Protein AF-A0ABD1GQY6-F1 (afdb_monomer_lite)

Organism: Salvia divinorum (NCBI:txid28513)

Structure (mmCIF, N/CA/C/O backbone):
data_AF-A0ABD1GQY6-F1
#
_entry.id   AF-A0ABD1GQY6-F1
#
loop_
_atom_site.group_PDB
_atom_site.id
_atom_site.type_symbol
_atom_site.label_atom_id
_atom_site.label_alt_id
_atom_site.label_comp_id
_atom_site.label_asym_id
_atom_site.label_entity_id
_atom_site.label_seq_id
_atom_site.pdbx_PDB_ins_code
_atom_site.Cartn_x
_atom_site.Cartn_y
_atom_site.Cartn_z
_atom_site.occupancy
_atom_site.B_iso_or_equiv
_atom_site.auth_seq_id
_atom_site.auth_comp_id
_atom_site.auth_asym_id
_atom_site.auth_atom_id
_atom_site.pdbx_PDB_model_num
ATOM 1 N N . MET A 1 1 ? 15.629 28.827 0.216 1.00 37.91 1 MET A N 1
ATOM 2 C CA . MET A 1 1 ? 14.399 28.649 -0.585 1.00 37.91 1 MET A CA 1
ATOM 3 C C . MET A 1 1 ? 14.798 28.672 -2.048 1.00 37.91 1 MET A C 1
ATOM 5 O O . MET A 1 1 ? 15.157 29.728 -2.546 1.00 37.91 1 MET A O 1
ATOM 9 N N . ILE A 1 2 ? 14.862 27.508 -2.691 1.00 42.22 2 ILE A N 1
ATOM 10 C CA . ILE A 1 2 ? 15.281 27.380 -4.091 1.00 42.22 2 ILE A CA 1
ATOM 11 C C . ILE A 1 2 ? 14.007 27.122 -4.892 1.00 42.22 2 ILE A C 1
ATOM 13 O O . ILE A 1 2 ? 13.327 26.124 -4.675 1.00 42.22 2 ILE A O 1
ATOM 17 N N . SER A 1 3 ? 13.644 28.085 -5.736 1.00 43.62 3 SER A N 1
ATOM 18 C CA . SER A 1 3 ? 12.469 28.022 -6.601 1.00 43.62 3 SER A CA 1
ATOM 19 C C . SER A 1 3 ? 12.757 27.066 -7.757 1.00 43.62 3 SER A C 1
ATOM 21 O O . SER A 1 3 ? 13.585 27.366 -8.617 1.00 43.62 3 SER A O 1
ATOM 23 N N . LEU A 1 4 ? 12.109 25.900 -7.759 1.00 48.66 4 LEU A N 1
ATOM 24 C CA . LEU A 1 4 ? 12.154 24.964 -8.879 1.00 48.66 4 LEU A CA 1
ATOM 25 C C . LEU A 1 4 ? 11.028 25.320 -9.850 1.00 48.66 4 LEU A C 1
ATOM 27 O O . LEU A 1 4 ? 9.845 25.139 -9.568 1.00 48.66 4 LEU A O 1
ATOM 31 N N . LYS A 1 5 ? 11.416 25.871 -10.999 1.00 47.56 5 LYS A N 1
ATOM 32 C CA . LYS A 1 5 ? 10.518 26.196 -12.105 1.00 47.56 5 LYS A CA 1
ATOM 33 C C . LYS A 1 5 ? 10.207 24.900 -12.860 1.00 47.56 5 LYS A C 1
ATOM 35 O O . LYS A 1 5 ? 11.095 24.337 -13.495 1.00 47.56 5 LYS A O 1
ATOM 40 N N . ALA A 1 6 ? 8.970 24.419 -12.766 1.00 47.56 6 ALA A N 1
ATOM 41 C CA . ALA A 1 6 ? 8.516 23.233 -13.485 1.00 47.56 6 ALA A CA 1
ATOM 42 C C . ALA A 1 6 ? 8.507 23.504 -14.999 1.00 47.56 6 ALA A C 1
ATOM 44 O O . ALA A 1 6 ? 7.829 24.419 -15.471 1.00 47.56 6 ALA A O 1
ATOM 45 N N . ILE A 1 7 ? 9.274 22.720 -15.758 1.00 49.81 7 ILE A N 1
ATOM 46 C CA . ILE A 1 7 ? 9.197 22.700 -17.218 1.00 49.81 7 ILE A CA 1
ATOM 47 C C . ILE A 1 7 ? 8.061 21.746 -17.576 1.00 49.81 7 ILE A C 1
ATOM 49 O O . ILE A 1 7 ? 8.166 20.536 -17.407 1.00 49.81 7 ILE A O 1
ATOM 53 N N . GLN A 1 8 ? 6.954 22.321 -18.026 1.00 46.38 8 GLN A N 1
ATOM 54 C CA . GLN A 1 8 ? 5.787 21.598 -18.505 1.00 46.38 8 GLN A CA 1
ATOM 55 C C . GLN A 1 8 ? 6.044 21.213 -19.970 1.00 46.38 8 GLN A C 1
ATOM 57 O O . GLN A 1 8 ? 5.943 22.057 -20.858 1.00 46.38 8 GLN A O 1
ATOM 62 N N . THR A 1 9 ? 6.433 19.965 -20.235 1.00 47.56 9 THR A N 1
ATOM 63 C CA . THR A 1 9 ? 6.498 19.431 -21.602 1.00 47.56 9 THR A CA 1
ATOM 64 C C . THR A 1 9 ? 5.193 18.706 -21.914 1.00 47.56 9 THR A C 1
ATOM 66 O O . THR A 1 9 ? 4.918 17.610 -21.436 1.00 47.56 9 THR A O 1
ATOM 69 N N . THR A 1 10 ? 4.345 19.338 -22.719 1.00 41.88 10 THR A N 1
ATOM 70 C CA . THR A 1 10 ? 3.176 18.696 -23.320 1.00 41.88 10 THR A CA 1
ATOM 71 C C . THR A 1 10 ? 3.637 17.824 -24.485 1.00 41.88 10 THR A C 1
ATOM 73 O O . THR A 1 10 ? 3.847 18.306 -25.595 1.00 41.88 10 THR A O 1
ATOM 76 N N . PHE A 1 11 ? 3.796 16.523 -24.247 1.00 42.97 11 PHE A N 1
ATOM 77 C CA . PHE A 1 11 ? 3.897 15.550 -25.332 1.00 42.97 11 PHE A CA 1
ATOM 78 C C . PHE A 1 11 ? 2.492 15.255 -25.860 1.00 42.97 11 PHE A C 1
ATOM 80 O O . PHE A 1 11 ? 1.652 14.692 -25.163 1.00 42.97 11 PHE A O 1
ATOM 87 N N . THR A 1 12 ? 2.226 15.660 -27.099 1.00 45.94 12 THR A N 1
ATOM 88 C CA . THR A 1 12 ? 1.076 15.168 -27.863 1.00 45.94 12 THR A CA 1
ATOM 89 C C . THR A 1 12 ? 1.513 13.908 -28.618 1.00 45.94 12 THR A C 1
ATOM 91 O O . THR A 1 12 ? 2.541 13.948 -29.300 1.00 45.94 12 THR A O 1
ATOM 94 N N . PRO A 1 13 ? 0.788 12.778 -28.522 1.00 44.16 13 PRO A N 1
ATOM 95 C CA . PRO A 1 13 ? 1.094 11.595 -29.310 1.00 44.16 13 PRO A CA 1
ATOM 96 C C . PRO A 1 13 ? 0.529 11.823 -30.710 1.00 44.16 13 PRO A C 1
ATOM 98 O O . PRO A 1 13 ? -0.624 11.513 -31.003 1.00 44.16 13 PRO A O 1
ATOM 101 N N . ASN A 1 14 ? 1.325 12.435 -31.581 1.00 41.47 14 ASN A N 1
ATOM 102 C CA . ASN A 1 14 ? 0.965 12.544 -32.985 1.00 41.47 14 ASN A CA 1
ATOM 103 C C . ASN A 1 14 ? 1.348 11.226 -33.672 1.00 41.47 14 ASN A C 1
ATOM 105 O O . ASN A 1 14 ? 2.489 11.045 -34.099 1.00 41.47 14 ASN A O 1
ATOM 109 N N . HIS A 1 15 ? 0.412 10.276 -33.727 1.00 52.62 15 HIS A N 1
ATOM 110 C CA . HIS A 1 15 ? 0.539 9.062 -34.536 1.00 52.62 15 HIS A CA 1
ATOM 111 C C . HIS A 1 15 ? 0.517 9.439 -36.025 1.00 52.62 15 HIS A C 1
ATOM 113 O O . HIS A 1 15 ? -0.520 9.405 -36.684 1.00 52.62 15 HIS A O 1
ATOM 119 N N . GLY A 1 16 ? 1.674 9.835 -36.555 1.00 47.75 16 GLY A N 1
ATOM 120 C CA . GLY A 1 16 ? 1.905 9.914 -37.994 1.00 47.75 16 GLY A CA 1
ATOM 121 C C . GLY A 1 16 ? 2.049 8.509 -38.593 1.00 47.75 16 GLY A C 1
ATOM 122 O O . GLY A 1 16 ? 2.540 7.603 -37.912 1.00 47.75 16 GLY A O 1
ATOM 123 N N . PRO A 1 17 ? 1.631 8.288 -39.850 1.00 49.38 17 PRO A N 1
ATOM 124 C CA . PRO A 1 17 ? 1.766 6.990 -40.489 1.00 49.38 17 PRO A CA 1
ATOM 125 C C . PRO A 1 17 ? 3.252 6.681 -40.706 1.00 49.38 17 PRO A C 1
ATOM 127 O O . PRO A 1 17 ? 4.003 7.505 -41.228 1.00 49.38 17 PRO A O 1
ATOM 130 N N . PHE A 1 18 ? 3.666 5.484 -40.293 1.00 55.84 18 PHE A N 1
ATOM 131 C CA . PHE A 1 18 ? 4.992 4.930 -40.555 1.00 55.84 18 PHE A CA 1
ATOM 132 C C . PHE A 1 18 ? 5.372 5.102 -42.038 1.00 55.84 18 PHE A C 1
ATOM 134 O O . PHE A 1 18 ? 4.553 4.772 -42.903 1.00 55.84 18 PHE A O 1
ATOM 141 N N . PRO A 1 19 ? 6.592 5.562 -42.376 1.00 50.44 19 PRO A N 1
ATOM 142 C CA . PRO A 1 19 ? 7.039 5.530 -43.757 1.00 50.44 19 PRO A CA 1
ATOM 143 C C . PRO A 1 19 ? 7.146 4.064 -44.186 1.00 50.44 19 PRO A C 1
ATOM 145 O O . PRO A 1 19 ? 7.870 3.263 -43.589 1.00 50.44 19 PRO A O 1
ATOM 148 N N . GLY A 1 20 ? 6.355 3.707 -45.197 1.00 43.41 20 GLY A N 1
ATOM 149 C CA . GLY A 1 20 ? 6.341 2.376 -45.781 1.00 43.41 20 GLY A CA 1
ATOM 150 C C . GLY A 1 20 ? 7.742 1.956 -46.215 1.00 43.41 20 GLY A C 1
ATOM 151 O O . GLY A 1 20 ? 8.490 2.740 -46.793 1.00 43.41 20 GLY A O 1
ATOM 152 N N . ARG A 1 21 ? 8.080 0.694 -45.931 1.00 50.38 21 ARG A N 1
ATOM 153 C CA . ARG A 1 21 ? 9.244 -0.021 -46.468 1.00 50.38 21 ARG A CA 1
ATOM 154 C C . ARG A 1 21 ? 9.352 0.215 -47.978 1.00 50.38 21 ARG A C 1
ATOM 156 O O . ARG A 1 21 ? 8.689 -0.461 -48.764 1.00 50.38 21 ARG A O 1
ATOM 163 N N . GLU A 1 22 ? 10.220 1.126 -48.397 1.00 46.38 22 GLU A N 1
ATOM 164 C CA . GLU A 1 22 ? 10.633 1.202 -49.791 1.00 46.38 22 GLU A CA 1
ATOM 165 C C . GLU A 1 22 ? 11.566 0.022 -50.072 1.00 46.38 22 GLU A C 1
ATOM 167 O O . GLU A 1 22 ? 12.699 -0.059 -49.595 1.00 46.38 22 GLU A O 1
ATOM 172 N N . SER A 1 23 ? 11.064 -0.949 -50.834 1.00 50.03 23 SER A N 1
ATOM 173 C CA . SER A 1 23 ? 11.874 -2.049 -51.339 1.00 50.03 23 SER A CA 1
ATOM 174 C C . SER A 1 23 ? 12.950 -1.486 -52.273 1.00 50.03 23 SER A C 1
ATOM 176 O O . SER A 1 23 ? 12.661 -1.083 -53.403 1.00 50.03 23 SER A O 1
ATOM 178 N N . LEU A 1 24 ? 14.201 -1.480 -51.818 1.00 49.47 24 LEU A N 1
ATOM 179 C CA . LEU A 1 24 ? 15.370 -1.176 -52.640 1.00 49.47 24 LEU A CA 1
ATOM 180 C C . LEU A 1 24 ? 15.433 -2.154 -53.826 1.00 49.47 24 LEU A C 1
ATOM 182 O O . LEU A 1 24 ? 15.836 -3.312 -53.688 1.00 49.47 24 LEU A O 1
ATOM 186 N N . ARG A 1 25 ? 15.035 -1.695 -55.022 1.00 45.53 25 ARG A N 1
ATOM 187 C CA . ARG A 1 25 ? 15.248 -2.431 -56.276 1.00 45.53 25 ARG A CA 1
ATOM 188 C C . ARG A 1 25 ? 16.749 -2.622 -56.490 1.00 45.53 25 ARG A C 1
ATOM 190 O O . ARG A 1 25 ? 17.477 -1.692 -56.831 1.00 45.53 25 ARG A O 1
ATOM 197 N N . LYS A 1 26 ? 17.196 -3.866 -56.333 1.00 47.03 26 LYS A N 1
ATOM 198 C CA . LYS A 1 26 ? 18.552 -4.342 -56.621 1.00 47.03 26 LYS A CA 1
ATOM 199 C C . LYS A 1 26 ? 18.843 -4.181 -58.122 1.00 47.03 26 LYS A C 1
ATOM 201 O O . LYS A 1 26 ? 18.480 -5.033 -58.932 1.00 47.03 26 LYS A O 1
ATOM 206 N N . ARG A 1 27 ? 19.472 -3.070 -58.514 1.00 48.09 27 ARG A N 1
ATOM 207 C CA . ARG A 1 27 ? 19.942 -2.834 -59.889 1.00 48.09 27 ARG A CA 1
ATOM 208 C C . ARG A 1 27 ? 21.123 -3.774 -60.152 1.00 48.09 27 ARG A C 1
ATOM 210 O O . ARG A 1 27 ? 22.220 -3.537 -59.660 1.00 48.09 27 ARG A O 1
ATOM 217 N N . ARG A 1 28 ? 20.894 -4.874 -60.880 1.00 48.88 28 ARG A N 1
ATOM 218 C CA . ARG A 1 28 ? 21.974 -5.749 -61.366 1.00 48.88 28 ARG A CA 1
ATOM 219 C C . ARG A 1 28 ? 22.776 -4.979 -62.415 1.00 48.88 28 ARG A C 1
ATOM 221 O O . ARG A 1 28 ? 22.274 -4.721 -63.504 1.00 48.88 28 ARG A O 1
ATOM 228 N N . THR A 1 29 ? 24.003 -4.603 -62.087 1.00 47.62 29 THR A N 1
ATOM 229 C CA . THR A 1 29 ? 25.002 -4.165 -63.062 1.00 47.62 29 THR A CA 1
ATOM 230 C C . THR A 1 29 ? 25.632 -5.410 -63.684 1.00 47.62 29 THR A C 1
ATOM 232 O O . THR A 1 29 ? 26.259 -6.215 -62.999 1.00 47.62 29 THR A O 1
ATOM 235 N N . SER A 1 30 ? 25.414 -5.613 -64.983 1.00 49.16 30 SER A N 1
ATOM 236 C CA . SER A 1 30 ? 26.080 -6.662 -65.752 1.00 49.16 30 SER A CA 1
ATOM 237 C C . SER A 1 30 ? 27.557 -6.302 -65.918 1.00 49.16 30 SER A C 1
ATOM 239 O O . SER A 1 30 ? 27.891 -5.348 -66.622 1.00 49.16 30 SER A O 1
ATOM 241 N N . LEU A 1 31 ? 28.439 -7.053 -65.263 1.00 46.62 31 LEU A N 1
ATOM 242 C CA . LEU A 1 31 ? 29.876 -7.010 -65.515 1.00 46.62 31 LEU A CA 1
ATOM 243 C C . LEU A 1 31 ? 30.153 -7.691 -66.861 1.00 46.62 31 LEU A C 1
ATOM 245 O O . LEU A 1 31 ? 30.039 -8.906 -66.990 1.00 46.62 31 LEU A O 1
ATOM 249 N N . SER A 1 32 ? 30.491 -6.888 -67.867 1.00 39.81 32 SER A N 1
ATOM 250 C CA . SER A 1 32 ? 31.066 -7.353 -69.127 1.00 39.81 32 SER A CA 1
ATOM 251 C C . SER A 1 32 ? 32.538 -7.693 -68.891 1.00 39.81 32 SER A C 1
ATOM 253 O O . SER A 1 32 ? 33.379 -6.797 -68.826 1.00 39.81 32 SER A O 1
ATOM 255 N N . LEU A 1 33 ? 32.845 -8.982 -68.747 1.00 44.16 33 LEU A N 1
ATOM 256 C CA . LEU A 1 33 ? 34.206 -9.511 -68.813 1.00 44.16 33 LEU A CA 1
ATOM 257 C C . LEU A 1 33 ? 34.682 -9.454 -70.271 1.00 44.16 33 LEU A C 1
ATOM 259 O O . LEU A 1 33 ? 34.282 -10.269 -71.101 1.00 44.16 33 LEU A O 1
ATOM 263 N N . CYS A 1 34 ? 35.518 -8.468 -70.593 1.00 36.47 34 CYS A N 1
ATOM 264 C CA . CYS A 1 34 ? 36.255 -8.445 -71.850 1.00 36.47 34 CYS A CA 1
ATOM 265 C C . CYS A 1 34 ? 37.333 -9.537 -71.819 1.00 36.47 34 CYS A C 1
ATOM 267 O O . CYS A 1 34 ? 38.360 -9.380 -71.164 1.00 36.47 34 CYS A O 1
ATOM 269 N N . ASN A 1 35 ? 37.106 -10.625 -72.555 1.00 43.41 35 ASN A N 1
ATOM 270 C CA . ASN A 1 35 ? 38.156 -11.562 -72.941 1.00 43.41 35 ASN A CA 1
ATOM 271 C C . ASN A 1 35 ? 38.993 -10.927 -74.060 1.00 43.41 35 ASN A C 1
ATOM 273 O O . ASN A 1 35 ? 38.526 -10.842 -75.198 1.00 43.41 35 ASN A O 1
ATOM 277 N N . SER A 1 36 ? 40.228 -10.513 -73.771 1.00 38.91 36 SER A N 1
ATOM 278 C CA . SER A 1 36 ? 41.229 -10.256 -74.810 1.00 38.91 36 SER A CA 1
ATOM 279 C C . SER A 1 36 ? 42.135 -11.473 -74.942 1.00 38.91 36 SER A C 1
ATOM 281 O O . SER A 1 36 ? 42.775 -11.896 -73.982 1.00 38.91 36 SER A O 1
ATOM 283 N N . LYS A 1 37 ? 42.131 -12.042 -76.146 1.00 40.03 37 LYS A N 1
ATOM 284 C CA . LYS A 1 37 ? 42.977 -13.151 -76.582 1.00 40.03 37 LYS A CA 1
ATOM 285 C C . LYS A 1 37 ? 44.461 -12.859 -76.338 1.00 40.03 37 LYS A C 1
ATOM 287 O O . LYS A 1 37 ? 44.904 -11.726 -76.500 1.00 40.03 37 LYS A O 1
ATOM 292 N N . ASN A 1 38 ? 45.175 -13.929 -76.004 1.00 45.75 38 ASN A N 1
ATOM 293 C CA . ASN A 1 38 ? 46.620 -14.020 -75.844 1.00 45.75 38 ASN A CA 1
ATOM 294 C C . ASN A 1 38 ? 47.371 -13.392 -77.026 1.00 45.75 38 ASN A C 1
ATOM 296 O O . ASN A 1 38 ? 47.183 -13.821 -78.166 1.00 45.75 38 ASN A O 1
ATOM 300 N N . SER A 1 39 ? 48.258 -12.453 -76.715 1.00 40.06 39 SER A N 1
ATOM 301 C CA . SER A 1 39 ? 49.454 -12.172 -77.500 1.00 40.06 39 SER A CA 1
ATOM 302 C C . SER A 1 39 ? 50.608 -12.118 -76.510 1.00 40.06 39 SER A C 1
ATOM 304 O O . SER A 1 39 ? 50.616 -11.274 -75.614 1.00 40.06 39 SER A O 1
ATOM 306 N N . ASP A 1 40 ? 51.518 -13.076 -76.639 1.00 51.19 40 ASP A N 1
ATOM 307 C CA . ASP A 1 40 ? 52.780 -13.119 -75.917 1.00 51.19 40 ASP A CA 1
ATOM 308 C C . ASP A 1 40 ? 53.621 -11.906 -76.324 1.00 51.19 40 ASP A C 1
ATOM 310 O O . ASP A 1 40 ? 54.099 -11.820 -77.454 1.00 51.19 40 ASP A O 1
ATOM 314 N N . GLU A 1 41 ? 53.789 -10.957 -75.410 1.00 42.94 41 GLU A N 1
ATOM 315 C CA . GLU A 1 41 ? 54.775 -9.891 -75.543 1.00 42.94 41 GLU A CA 1
ATOM 316 C C . GLU A 1 41 ? 55.319 -9.572 -74.146 1.00 42.94 41 GLU A C 1
ATOM 318 O O . GLU A 1 41 ? 54.638 -8.983 -73.303 1.00 42.94 41 GLU A O 1
ATOM 323 N N . GLU A 1 42 ? 56.551 -10.012 -73.874 1.00 51.91 42 GLU A N 1
ATOM 324 C CA . GLU A 1 42 ? 57.327 -9.609 -72.700 1.00 51.91 42 GLU A CA 1
ATOM 325 C C . GLU A 1 42 ? 57.498 -8.083 -72.716 1.00 51.91 42 GLU A C 1
ATOM 327 O O . GLU A 1 42 ? 58.392 -7.532 -73.356 1.00 51.91 42 GLU A O 1
ATOM 332 N N . THR A 1 43 ? 56.610 -7.380 -72.014 1.00 52.09 43 THR A N 1
ATOM 333 C CA . THR A 1 43 ? 56.685 -5.930 -71.812 1.00 52.09 43 THR A CA 1
ATOM 334 C C . THR A 1 43 ? 57.151 -5.661 -70.374 1.00 52.09 43 THR A C 1
ATOM 336 O O . THR A 1 43 ? 56.621 -6.282 -69.447 1.00 52.09 43 THR A O 1
ATOM 339 N N . PRO A 1 44 ? 58.112 -4.747 -70.125 1.00 55.53 44 PRO A N 1
ATOM 340 C CA . PRO A 1 44 ? 58.502 -4.398 -68.760 1.00 55.53 44 PRO A CA 1
ATOM 341 C C . PRO A 1 44 ? 57.302 -3.795 -68.006 1.00 55.53 44 PRO A C 1
ATOM 343 O O . PRO A 1 44 ? 56.434 -3.190 -68.647 1.00 55.53 44 PRO A O 1
ATOM 346 N N . PRO A 1 45 ? 57.228 -3.911 -66.662 1.00 54.19 45 PRO A N 1
ATOM 347 C CA . PRO A 1 45 ? 56.067 -3.462 -65.903 1.00 54.19 45 PRO A CA 1
ATOM 348 C C . PRO A 1 45 ? 55.853 -1.968 -66.140 1.00 54.19 45 PRO A C 1
ATOM 350 O O . PRO A 1 45 ? 56.645 -1.123 -65.723 1.00 54.19 45 PRO A O 1
ATOM 353 N N . THR A 1 46 ? 54.785 -1.643 -66.864 1.00 60.19 46 THR A N 1
ATOM 354 C CA . THR A 1 46 ? 54.439 -0.262 -67.183 1.00 60.19 46 THR A CA 1
ATOM 355 C C . THR A 1 46 ? 54.128 0.471 -65.872 1.00 60.19 46 THR A C 1
ATOM 357 O O . THR A 1 46 ? 53.348 -0.051 -65.069 1.00 60.19 46 THR A O 1
ATOM 360 N N . PRO A 1 47 ? 54.699 1.663 -65.614 1.00 60.81 47 PRO A N 1
ATOM 361 C CA . PRO A 1 47 ? 54.375 2.433 -64.420 1.00 60.81 47 PRO A CA 1
ATOM 362 C C . PRO A 1 47 ? 52.867 2.704 -64.386 1.00 60.81 47 PRO A C 1
ATOM 364 O O . PRO A 1 47 ? 52.322 3.321 -65.302 1.00 60.81 47 PRO A O 1
ATOM 367 N N . GLY A 1 48 ? 52.183 2.211 -63.352 1.00 66.38 48 GLY A N 1
ATOM 368 C CA . GLY A 1 48 ? 50.745 2.410 -63.197 1.00 66.38 48 GLY A CA 1
ATOM 369 C C . GLY A 1 48 ? 50.380 3.897 -63.169 1.00 66.38 48 GLY A C 1
ATOM 370 O O . GLY A 1 48 ? 51.096 4.716 -62.592 1.00 66.38 48 GLY A O 1
ATOM 371 N N . ASP A 1 49 ? 49.257 4.253 -63.794 1.00 82.62 49 ASP A N 1
ATOM 372 C CA . ASP A 1 49 ? 48.753 5.628 -63.822 1.00 82.62 49 ASP A CA 1
ATOM 373 C C . ASP A 1 49 ? 48.506 6.135 -62.389 1.00 82.62 49 ASP A C 1
ATOM 375 O O . ASP A 1 49 ? 47.599 5.667 -61.690 1.00 82.62 49 ASP A O 1
ATOM 379 N N . LYS A 1 50 ? 49.320 7.108 -61.958 1.00 86.94 50 LYS A N 1
ATOM 380 C CA . LYS A 1 50 ? 49.299 7.682 -60.603 1.00 86.94 50 LYS A CA 1
ATOM 381 C C . LYS A 1 50 ? 47.903 8.173 -60.204 1.00 86.94 50 LYS A C 1
ATOM 383 O O . LYS A 1 50 ? 47.519 8.029 -59.047 1.00 86.94 50 LYS A O 1
ATOM 388 N N . ARG A 1 51 ? 47.110 8.688 -61.156 1.00 86.69 51 ARG A N 1
ATOM 389 C CA . ARG A 1 51 ? 45.743 9.176 -60.891 1.00 86.69 51 ARG A CA 1
ATOM 390 C C . ARG A 1 51 ? 44.782 8.040 -60.552 1.00 86.69 51 ARG A C 1
ATOM 392 O O . ARG A 1 51 ? 43.934 8.187 -59.676 1.00 86.69 51 ARG A O 1
ATOM 399 N N . LYS A 1 52 ? 44.918 6.893 -61.223 1.00 89.62 52 LYS A N 1
ATOM 400 C CA . LYS A 1 52 ? 44.099 5.702 -60.949 1.00 89.62 52 LYS A CA 1
ATOM 401 C C . LYS A 1 52 ? 44.463 5.084 -59.603 1.00 89.62 52 LYS A C 1
ATOM 403 O O . LYS A 1 52 ? 43.570 4.677 -58.867 1.00 89.62 52 LYS A O 1
ATOM 408 N N . GLN A 1 53 ? 45.750 5.060 -59.264 1.00 89.75 53 GLN A N 1
ATOM 409 C CA . GLN A 1 53 ? 46.222 4.579 -57.963 1.00 89.75 53 GLN A CA 1
ATOM 410 C C . GLN A 1 53 ? 45.716 5.458 -56.811 1.00 89.75 53 GLN A C 1
ATOM 412 O O . GLN A 1 53 ? 45.218 4.932 -55.817 1.00 89.75 53 GLN A O 1
ATOM 417 N N . GLU A 1 54 ? 45.756 6.784 -56.962 1.00 91.94 54 GLU A N 1
ATOM 418 C CA . GLU A 1 54 ? 45.201 7.712 -55.971 1.00 91.94 54 GLU A CA 1
ATOM 419 C C . GLU A 1 54 ? 43.680 7.542 -55.812 1.00 91.94 54 GLU A C 1
ATOM 421 O O . GLU A 1 54 ? 43.166 7.518 -54.692 1.00 91.94 54 GLU A O 1
ATOM 426 N N . LEU A 1 55 ? 42.949 7.367 -56.918 1.00 93.62 55 LEU A N 1
ATOM 427 C CA . LEU A 1 55 ? 41.507 7.125 -56.875 1.00 93.62 55 LEU A CA 1
ATOM 428 C C . LEU A 1 55 ? 41.170 5.815 -56.146 1.00 93.62 55 LEU A C 1
ATOM 430 O O . LEU A 1 55 ? 40.264 5.796 -55.314 1.00 93.62 55 LEU A O 1
ATOM 434 N N . LEU A 1 56 ? 41.915 4.739 -56.411 1.00 94.50 56 LEU A N 1
ATOM 435 C CA . LEU A 1 56 ? 41.759 3.463 -55.709 1.00 94.50 56 LEU A CA 1
ATOM 436 C C . LEU A 1 56 ? 42.046 3.600 -54.210 1.00 94.50 56 LEU A C 1
ATOM 438 O O . LEU A 1 56 ? 41.277 3.084 -53.403 1.00 94.50 56 LEU A O 1
ATOM 442 N N . ALA A 1 57 ? 43.087 4.346 -53.828 1.00 94.25 57 ALA A N 1
ATOM 443 C CA . ALA A 1 57 ? 43.394 4.611 -52.424 1.00 94.25 57 ALA A CA 1
ATOM 444 C C . ALA A 1 57 ? 42.255 5.369 -51.719 1.00 94.25 57 ALA A C 1
ATOM 446 O O . ALA A 1 57 ? 41.868 5.011 -50.606 1.00 94.25 57 ALA A O 1
ATOM 447 N N . ARG A 1 58 ? 41.654 6.369 -52.380 1.00 94.81 58 ARG A N 1
ATOM 448 C CA . ARG A 1 58 ? 40.488 7.097 -51.847 1.00 94.81 58 ARG A CA 1
ATOM 449 C C . ARG A 1 58 ? 39.259 6.200 -51.707 1.00 94.81 58 ARG A C 1
ATOM 451 O O . ARG A 1 58 ? 38.565 6.286 -50.698 1.00 94.81 58 ARG A O 1
ATOM 458 N N . ILE A 1 59 ? 38.997 5.332 -52.686 1.00 95.75 59 ILE A N 1
ATOM 459 C CA . ILE A 1 59 ? 37.892 4.364 -52.620 1.00 95.75 59 ILE A CA 1
ATOM 460 C C . ILE A 1 59 ? 38.101 3.398 -51.453 1.00 95.75 59 ILE A C 1
ATOM 462 O O . ILE A 1 59 ? 37.176 3.201 -50.669 1.00 95.75 59 ILE A O 1
ATOM 466 N N . ALA A 1 60 ? 39.308 2.850 -51.299 1.00 95.50 60 ALA A N 1
ATOM 467 C CA . ALA A 1 60 ? 39.638 1.961 -50.191 1.00 95.50 60 ALA A CA 1
ATOM 468 C C . ALA A 1 60 ? 39.465 2.668 -48.837 1.00 95.50 60 ALA A C 1
ATOM 470 O O . ALA A 1 60 ? 38.827 2.127 -47.939 1.00 95.50 60 ALA A O 1
ATOM 471 N N . MET A 1 61 ? 39.938 3.913 -48.706 1.00 96.31 61 MET A N 1
ATOM 472 C CA . MET A 1 61 ? 39.758 4.707 -47.486 1.00 96.31 61 MET A CA 1
ATOM 473 C C . MET A 1 61 ? 38.275 4.930 -47.152 1.00 96.31 61 MET A C 1
ATOM 475 O O . MET A 1 61 ? 37.871 4.745 -46.004 1.00 96.31 61 MET A O 1
ATOM 479 N N . LEU A 1 62 ? 37.454 5.288 -48.145 1.00 96.81 62 LEU A N 1
ATOM 480 C CA . LEU A 1 62 ? 36.011 5.476 -47.964 1.00 96.81 62 LEU A CA 1
ATOM 481 C C . LEU A 1 62 ? 35.302 4.172 -47.590 1.00 96.81 62 LEU A C 1
ATOM 483 O O . LEU A 1 62 ? 34.411 4.177 -46.743 1.00 96.81 62 LEU A O 1
ATOM 487 N N . GLN A 1 63 ? 35.699 3.051 -48.191 1.00 96.00 63 GLN A N 1
ATOM 488 C CA . GLN A 1 63 ? 35.165 1.738 -47.838 1.00 96.00 63 GLN A CA 1
ATOM 489 C C . GLN A 1 63 ? 35.512 1.368 -46.393 1.00 96.00 63 GLN A C 1
ATOM 491 O O . GLN A 1 63 ? 34.624 0.947 -45.656 1.00 96.00 63 GLN A O 1
ATOM 496 N N . THR A 1 64 ? 36.746 1.614 -45.950 1.00 96.50 64 THR A N 1
ATOM 497 C CA . THR A 1 64 ? 37.158 1.392 -44.556 1.00 96.50 64 THR A CA 1
ATOM 498 C C . THR A 1 64 ? 36.370 2.268 -43.581 1.00 96.50 64 THR A C 1
ATOM 500 O O . THR A 1 64 ? 35.892 1.781 -42.559 1.00 96.50 64 THR A O 1
ATOM 503 N N . GLN A 1 65 ? 36.186 3.555 -43.895 1.00 96.06 65 GLN A N 1
ATOM 504 C CA . GLN A 1 65 ? 35.383 4.459 -43.063 1.00 96.06 65 GLN A CA 1
ATOM 505 C C . GLN A 1 65 ? 33.917 4.024 -42.993 1.00 96.06 65 GLN A C 1
ATOM 507 O O . GLN A 1 65 ? 33.315 4.087 -41.923 1.00 96.06 65 GLN A O 1
ATOM 512 N N . LYS A 1 66 ? 33.355 3.545 -44.109 1.00 97.12 66 LYS A N 1
ATOM 513 C CA . LYS A 1 66 ? 31.991 3.014 -44.156 1.00 97.12 66 LYS A CA 1
ATOM 514 C C . LYS A 1 66 ? 31.828 1.804 -43.239 1.00 97.12 66 LYS A C 1
ATOM 516 O O . LYS A 1 66 ? 30.856 1.769 -42.492 1.00 97.12 66 LYS A O 1
ATOM 521 N N . VAL A 1 67 ? 32.748 0.839 -43.298 1.00 97.38 67 VAL A N 1
ATOM 522 C CA . VAL A 1 67 ? 32.710 -0.345 -42.422 1.00 97.38 67 VAL A CA 1
ATOM 523 C C . VAL A 1 67 ? 32.762 0.098 -40.964 1.00 97.38 67 VAL A C 1
ATOM 525 O O . VAL A 1 67 ? 31.838 -0.191 -40.221 1.00 97.38 67 VAL A O 1
ATOM 528 N N . ARG A 1 68 ? 33.729 0.948 -40.595 1.00 96.06 68 ARG A N 1
ATOM 529 C CA . ARG A 1 68 ? 33.866 1.442 -39.217 1.00 96.06 68 ARG A CA 1
ATOM 530 C C . ARG A 1 68 ? 32.621 2.163 -38.693 1.00 96.06 68 ARG A C 1
ATOM 532 O O . ARG A 1 68 ? 32.282 2.028 -37.523 1.00 96.06 68 ARG A O 1
ATOM 539 N N . LEU A 1 69 ? 31.972 2.973 -39.529 1.00 97.38 69 LEU A N 1
ATOM 540 C CA . LEU A 1 69 ? 30.754 3.682 -39.137 1.00 97.38 69 LEU A CA 1
ATOM 541 C C . LEU A 1 69 ? 29.555 2.737 -39.023 1.00 97.38 69 LEU A C 1
ATOM 543 O O . LEU A 1 69 ? 28.706 2.956 -38.168 1.00 97.38 69 LEU A O 1
ATOM 547 N N . THR A 1 70 ? 29.501 1.705 -39.866 1.00 97.50 70 THR A N 1
ATOM 548 C CA . THR A 1 70 ? 28.464 0.668 -39.786 1.00 97.50 70 THR A CA 1
ATOM 549 C C . THR A 1 70 ? 28.635 -0.133 -38.500 1.00 97.50 70 THR A C 1
ATOM 551 O O . THR A 1 70 ? 27.693 -0.197 -37.727 1.00 97.50 70 THR A O 1
ATOM 554 N N . ASP A 1 71 ? 29.850 -0.598 -38.199 1.00 97.56 71 ASP A N 1
ATOM 555 C CA . ASP A 1 71 ? 30.145 -1.343 -36.969 1.00 97.56 71 ASP A CA 1
ATOM 556 C C . ASP A 1 71 ? 29.801 -0.524 -35.712 1.00 97.56 71 ASP A C 1
ATOM 558 O O . ASP A 1 71 ? 29.171 -1.027 -34.788 1.00 97.56 71 ASP A O 1
ATOM 562 N N . PHE A 1 72 ? 30.153 0.770 -35.689 1.00 97.75 72 PHE A N 1
ATOM 563 C CA . PHE A 1 72 ? 29.794 1.659 -34.577 1.00 97.75 72 PHE A CA 1
ATOM 564 C C . PHE A 1 72 ? 28.280 1.864 -34.451 1.00 97.75 72 PHE A C 1
ATOM 566 O O . PHE A 1 72 ? 27.757 1.963 -33.341 1.00 97.75 72 PHE A O 1
ATOM 573 N N . LEU A 1 73 ? 27.572 1.986 -35.577 1.00 97.94 73 LEU A N 1
ATOM 574 C CA . LEU A 1 73 ? 26.120 2.134 -35.572 1.00 97.94 73 LEU A CA 1
ATOM 575 C C . LEU A 1 73 ? 25.448 0.856 -35.063 1.00 97.94 73 LEU A C 1
ATOM 577 O O . LEU A 1 73 ? 24.532 0.953 -34.249 1.00 97.94 73 LEU A O 1
ATOM 581 N N . ASP A 1 74 ? 25.934 -0.305 -35.495 1.00 97.75 74 ASP A N 1
ATOM 582 C CA . ASP A 1 74 ? 25.437 -1.611 -35.074 1.00 97.75 74 ASP A CA 1
ATOM 583 C C . ASP A 1 74 ? 25.663 -1.805 -33.563 1.00 97.75 74 ASP A C 1
ATOM 585 O O . ASP A 1 74 ? 24.693 -2.039 -32.843 1.00 97.75 74 ASP A O 1
ATOM 589 N N . GLU A 1 75 ? 26.873 -1.549 -33.048 1.00 97.69 75 GLU A N 1
ATOM 590 C CA . GLU A 1 75 ? 27.197 -1.619 -31.608 1.00 97.69 75 GLU A CA 1
ATOM 591 C C . GLU A 1 75 ? 26.312 -0.681 -30.769 1.00 97.69 75 GLU A C 1
ATOM 593 O O . GLU A 1 75 ? 25.784 -1.057 -29.720 1.00 97.69 75 GLU A O 1
ATOM 598 N N . ARG A 1 76 ? 26.100 0.558 -31.231 1.00 97.94 76 ARG A N 1
ATOM 599 C CA . ARG A 1 76 ? 25.227 1.513 -30.532 1.00 97.94 76 ARG A CA 1
ATOM 600 C C . ARG A 1 76 ? 23.762 1.106 -30.584 1.00 97.94 76 ARG A C 1
ATOM 602 O O . ARG A 1 76 ? 23.042 1.367 -29.622 1.00 97.94 76 ARG A O 1
ATOM 609 N N . SER A 1 77 ? 23.320 0.503 -31.684 1.00 97.69 77 SER A N 1
ATOM 610 C CA . SER A 1 77 ? 21.950 0.011 -31.814 1.00 97.69 77 SER A CA 1
ATOM 611 C C . SER A 1 77 ? 21.693 -1.182 -30.894 1.00 97.69 77 SER A C 1
ATOM 613 O O . SER A 1 77 ? 20.655 -1.226 -30.234 1.00 97.69 77 SER A O 1
ATOM 615 N N . GLU A 1 78 ? 22.663 -2.088 -30.771 1.00 98.19 78 GLU A N 1
ATOM 616 C CA . GLU A 1 78 ? 22.613 -3.226 -29.856 1.00 98.19 78 GLU A CA 1
ATOM 617 C C . GLU A 1 78 ? 22.604 -2.750 -28.401 1.00 98.19 78 GLU A C 1
ATOM 619 O O . GLU A 1 78 ? 21.705 -3.115 -27.648 1.00 98.19 78 GLU A O 1
ATOM 624 N N . TYR A 1 79 ? 23.505 -1.832 -28.035 1.00 98.12 79 TYR A N 1
ATOM 625 C CA . TYR A 1 79 ? 23.539 -1.237 -26.696 1.00 98.12 79 TYR A CA 1
ATOM 626 C C . TYR A 1 79 ? 22.212 -0.572 -26.309 1.00 98.12 79 TYR A C 1
ATOM 628 O O . TYR A 1 79 ? 21.712 -0.772 -25.205 1.00 98.12 79 TYR A O 1
ATOM 636 N N . LEU A 1 80 ? 21.621 0.224 -27.208 1.00 98.12 80 LEU A N 1
ATOM 637 C CA . LEU A 1 80 ? 20.338 0.879 -26.938 1.00 98.12 80 LEU A CA 1
ATOM 638 C C . LEU A 1 80 ? 19.188 -0.126 -26.823 1.00 98.12 80 LEU A C 1
ATOM 640 O O . LEU A 1 80 ? 18.273 0.097 -26.033 1.00 98.12 80 LEU A O 1
ATOM 644 N N . THR A 1 81 ? 19.240 -1.216 -27.588 1.00 98.00 81 THR A N 1
ATOM 645 C CA . THR A 1 81 ? 18.251 -2.298 -27.504 1.00 98.00 81 THR A CA 1
ATOM 646 C C . THR A 1 81 ? 18.359 -3.011 -26.160 1.00 98.00 81 THR A C 1
ATOM 648 O O . THR A 1 81 ? 17.361 -3.117 -25.456 1.00 98.00 81 THR A O 1
ATOM 651 N N . GLN A 1 82 ? 19.573 -3.390 -25.752 1.00 98.25 82 GLN A N 1
ATOM 652 C CA . GLN A 1 82 ? 19.829 -4.011 -24.453 1.00 98.25 82 GLN A CA 1
ATOM 653 C C . GLN A 1 82 ? 19.403 -3.100 -23.298 1.00 98.25 82 GLN A C 1
ATOM 655 O O . GLN A 1 82 ? 18.732 -3.551 -22.377 1.00 98.25 82 GLN A O 1
ATOM 660 N N . PHE A 1 83 ? 19.739 -1.810 -23.365 1.00 98.25 83 PHE A N 1
ATOM 661 C CA . PHE A 1 83 ? 19.335 -0.838 -22.352 1.00 98.25 83 PHE A CA 1
ATOM 662 C C . PHE A 1 83 ? 17.809 -0.722 -22.244 1.00 98.25 83 PHE A C 1
ATOM 664 O O . PHE A 1 83 ? 17.271 -0.636 -21.144 1.00 98.25 83 PHE A O 1
ATOM 671 N N . ALA A 1 84 ? 17.098 -0.725 -23.375 1.00 98.19 84 ALA A N 1
ATOM 672 C CA . ALA A 1 84 ? 15.640 -0.679 -23.375 1.00 98.19 84 ALA A CA 1
ATOM 673 C C . ALA A 1 84 ? 15.020 -1.964 -22.802 1.00 98.19 84 ALA A C 1
ATOM 675 O O . ALA A 1 84 ? 14.057 -1.889 -22.044 1.00 98.19 84 ALA A O 1
ATOM 676 N N . GLU A 1 85 ? 15.565 -3.133 -23.142 1.00 98.06 85 GLU A N 1
ATOM 677 C CA . GLU A 1 85 ? 15.119 -4.420 -22.599 1.00 98.06 85 GLU A CA 1
ATOM 678 C C . GLU A 1 85 ? 15.368 -4.525 -21.089 1.00 98.06 85 GLU A C 1
ATOM 680 O O . GLU A 1 85 ? 14.466 -4.916 -20.351 1.00 98.06 85 GLU A O 1
ATOM 685 N N . GLU A 1 86 ? 16.546 -4.113 -20.618 1.00 98.12 86 GLU A N 1
ATOM 686 C CA . GLU A 1 86 ? 16.900 -4.088 -19.196 1.00 98.12 86 GLU A CA 1
ATOM 687 C C . GLU A 1 86 ? 16.013 -3.115 -18.412 1.00 98.12 86 GLU A C 1
ATOM 689 O O . GLU A 1 86 ? 15.460 -3.487 -17.379 1.00 98.12 86 GLU A O 1
ATOM 694 N N . ALA A 1 87 ? 15.791 -1.905 -18.935 1.00 98.19 87 ALA A N 1
ATOM 695 C CA . ALA A 1 87 ? 14.906 -0.931 -18.304 1.00 98.19 87 ALA A CA 1
ATOM 696 C C . ALA A 1 87 ? 13.456 -1.437 -18.213 1.00 98.19 87 ALA A C 1
ATOM 698 O O . ALA A 1 87 ? 12.800 -1.229 -17.195 1.00 98.19 87 ALA A O 1
ATOM 699 N N . ASN A 1 88 ? 12.951 -2.120 -19.246 1.00 97.94 88 ASN A N 1
ATOM 700 C CA . ASN A 1 88 ? 11.620 -2.729 -19.198 1.00 97.94 88 ASN A CA 1
ATOM 701 C C . ASN A 1 88 ? 11.554 -3.838 -18.140 1.00 97.94 88 ASN A C 1
ATOM 703 O O . ASN A 1 88 ? 10.621 -3.854 -17.343 1.00 97.94 88 ASN A O 1
ATOM 707 N N . ALA A 1 89 ? 12.562 -4.714 -18.083 1.00 98.31 89 ALA A N 1
ATOM 708 C CA . ALA A 1 89 ? 12.625 -5.778 -17.084 1.00 98.31 89 ALA A CA 1
ATOM 709 C C . ALA A 1 89 ? 12.704 -5.231 -15.648 1.00 98.31 89 ALA A C 1
ATOM 711 O O . ALA A 1 89 ? 12.069 -5.773 -14.744 1.00 98.31 89 ALA A O 1
ATOM 712 N N . GLU A 1 90 ? 13.448 -4.145 -15.425 1.00 98.06 90 GLU A N 1
ATOM 713 C CA . GLU A 1 90 ? 13.531 -3.487 -14.119 1.00 98.06 90 GLU A CA 1
ATOM 714 C C . GLU A 1 90 ? 12.199 -2.827 -13.729 1.00 98.06 90 GLU A C 1
ATOM 716 O O . GLU A 1 90 ? 11.760 -2.957 -12.587 1.00 98.06 90 GLU A O 1
ATOM 721 N N . ILE A 1 91 ? 11.515 -2.170 -14.672 1.00 97.81 91 ILE A N 1
ATOM 722 C CA . ILE A 1 91 ? 10.187 -1.585 -14.436 1.00 97.81 91 ILE A CA 1
ATOM 723 C C . ILE A 1 91 ? 9.164 -2.673 -14.095 1.00 97.81 91 ILE A C 1
ATOM 725 O O . ILE A 1 91 ? 8.407 -2.505 -13.136 1.00 97.81 91 ILE A O 1
ATOM 729 N N . ASP A 1 92 ? 9.161 -3.784 -14.831 1.00 98.31 92 ASP A N 1
ATOM 730 C CA . ASP A 1 92 ? 8.268 -4.914 -14.571 1.00 98.31 92 ASP A CA 1
ATOM 731 C C . ASP A 1 92 ? 8.535 -5.514 -13.182 1.00 98.31 92 ASP A C 1
ATOM 733 O O . ASP A 1 92 ? 7.598 -5.728 -12.410 1.00 98.31 92 ASP A O 1
ATOM 737 N N . LEU A 1 93 ? 9.809 -5.689 -12.811 1.00 98.12 93 LEU A N 1
ATOM 738 C CA . LEU A 1 93 ? 10.214 -6.172 -11.489 1.00 98.12 93 LEU A CA 1
ATOM 739 C C . LEU A 1 93 ? 9.774 -5.227 -10.360 1.00 98.12 93 LEU A C 1
ATOM 741 O O . LEU A 1 93 ? 9.294 -5.679 -9.320 1.00 98.12 93 LEU A O 1
ATOM 745 N N . ILE A 1 94 ? 9.939 -3.913 -10.540 1.00 98.19 94 ILE A N 1
ATOM 746 C CA . ILE A 1 94 ? 9.476 -2.910 -9.570 1.00 98.19 94 ILE A CA 1
ATOM 747 C C . ILE A 1 94 ? 7.952 -2.970 -9.441 1.00 98.19 94 ILE A C 1
ATOM 749 O O . ILE A 1 94 ? 7.434 -2.935 -8.325 1.00 98.19 94 ILE A O 1
ATOM 753 N N . GLY A 1 95 ? 7.238 -3.083 -10.563 1.00 97.88 95 GLY A N 1
ATOM 754 C CA . GLY A 1 95 ? 5.785 -3.206 -10.587 1.00 97.88 95 GLY A CA 1
ATOM 755 C C . GLY A 1 95 ? 5.292 -4.447 -9.842 1.00 97.88 95 GLY A C 1
ATOM 756 O O . GLY A 1 95 ? 4.400 -4.343 -9.001 1.00 97.88 95 GLY A O 1
ATOM 757 N N . GLU A 1 96 ? 5.903 -5.605 -10.096 1.00 97.75 96 GLU A N 1
ATOM 758 C CA . GLU A 1 96 ? 5.560 -6.864 -9.429 1.00 97.75 96 GLU A CA 1
ATOM 759 C C . GLU A 1 96 ? 5.845 -6.809 -7.921 1.00 97.75 96 GLU A C 1
ATOM 761 O O . GLU A 1 96 ? 4.985 -7.166 -7.114 1.00 97.75 96 GLU A O 1
ATOM 766 N N . ASN A 1 97 ? 7.014 -6.297 -7.521 1.00 98.12 97 ASN A N 1
ATOM 767 C CA . ASN A 1 97 ? 7.359 -6.147 -6.107 1.00 98.12 97 ASN A CA 1
ATOM 768 C C . ASN A 1 97 ? 6.411 -5.180 -5.386 1.00 98.12 97 ASN A C 1
ATOM 770 O O . ASN A 1 97 ? 5.954 -5.486 -4.286 1.00 98.12 97 ASN A O 1
ATOM 774 N N . ALA A 1 98 ? 6.062 -4.052 -6.011 1.00 98.25 98 ALA A N 1
ATOM 775 C CA . ALA A 1 98 ? 5.126 -3.091 -5.435 1.00 98.25 98 ALA A CA 1
ATOM 776 C C . ALA A 1 98 ? 3.724 -3.692 -5.243 1.00 98.25 98 ALA A C 1
ATOM 778 O O . ALA A 1 98 ? 3.096 -3.467 -4.209 1.00 98.25 98 ALA A O 1
ATOM 779 N N . LEU A 1 99 ? 3.237 -4.479 -6.210 1.00 97.75 99 LEU A N 1
ATOM 780 C CA . LEU A 1 99 ? 1.961 -5.188 -6.080 1.00 97.75 99 LEU A CA 1
ATOM 781 C C . LEU A 1 99 ? 2.006 -6.231 -4.962 1.00 97.75 99 LEU A C 1
ATOM 783 O O . LEU A 1 99 ? 1.087 -6.302 -4.152 1.00 97.75 99 LEU A O 1
ATOM 787 N N . LYS A 1 100 ? 3.099 -6.988 -4.861 1.00 98.25 100 LYS A N 1
ATOM 788 C CA . LYS A 1 100 ? 3.279 -7.983 -3.802 1.00 98.25 100 LYS A CA 1
ATOM 789 C C . LYS A 1 100 ? 3.300 -7.355 -2.406 1.00 98.25 100 LYS A C 1
ATOM 791 O O . LYS A 1 100 ? 2.638 -7.861 -1.502 1.00 98.25 100 LYS A O 1
ATOM 796 N N . GLU A 1 101 ? 4.034 -6.258 -2.224 1.00 98.00 101 GLU A N 1
ATOM 797 C CA . GLU A 1 101 ? 4.064 -5.518 -0.955 1.00 98.00 101 GLU A CA 1
ATOM 798 C C . GLU A 1 101 ? 2.687 -4.938 -0.604 1.00 98.00 101 GLU A C 1
ATOM 800 O O . GLU A 1 101 ? 2.279 -4.958 0.561 1.00 98.00 101 GLU A O 1
ATOM 805 N N . LEU A 1 102 ? 1.949 -4.452 -1.607 1.00 98.06 102 LEU A N 1
ATOM 806 C CA . LEU A 1 102 ? 0.588 -3.955 -1.430 1.00 98.06 102 LEU A CA 1
ATOM 807 C C . LEU A 1 102 ? -0.369 -5.066 -0.980 1.00 98.06 102 LEU A C 1
ATOM 809 O O . LEU A 1 102 ? -1.133 -4.858 -0.035 1.00 98.06 102 LEU A O 1
ATOM 813 N N . ASP A 1 103 ? -0.310 -6.236 -1.612 1.00 98.19 103 ASP A N 1
ATOM 814 C CA . ASP A 1 103 ? -1.137 -7.390 -1.255 1.00 98.19 103 ASP A CA 1
ATOM 815 C C . ASP A 1 103 ? -0.815 -7.898 0.158 1.00 98.19 103 ASP A C 1
ATOM 817 O O . ASP A 1 103 ? -1.725 -8.178 0.942 1.00 98.19 103 ASP A O 1
ATOM 821 N N . GLU A 1 104 ? 0.467 -7.953 0.534 1.00 98.06 104 GLU A N 1
ATOM 822 C CA . GLU A 1 104 ? 0.893 -8.334 1.886 1.00 98.06 104 GLU A CA 1
ATOM 823 C C . GLU A 1 104 ? 0.403 -7.330 2.942 1.00 98.06 104 GLU A C 1
ATOM 825 O O . GLU A 1 104 ? -0.139 -7.716 3.986 1.00 98.06 104 GLU A O 1
ATOM 830 N N . ALA A 1 105 ? 0.533 -6.030 2.666 1.00 98.06 105 ALA A N 1
ATOM 831 C CA . ALA A 1 105 ? 0.007 -4.985 3.537 1.00 98.06 105 ALA A CA 1
ATOM 832 C C . ALA A 1 105 ? -1.523 -5.075 3.662 1.00 98.06 105 ALA A C 1
ATOM 834 O O . ALA A 1 105 ? -2.059 -4.963 4.770 1.00 98.06 105 ALA A O 1
ATOM 835 N N . GLY A 1 106 ? -2.219 -5.329 2.552 1.00 97.69 106 GLY A N 1
ATOM 836 C CA . GLY A 1 106 ? -3.663 -5.542 2.511 1.00 97.69 106 GLY A CA 1
ATOM 837 C C . GLY A 1 106 ? -4.096 -6.729 3.369 1.00 97.69 106 GLY A C 1
ATOM 838 O O . GLY A 1 106 ? -4.973 -6.582 4.222 1.00 97.69 106 GLY A O 1
ATOM 839 N N . ALA A 1 107 ? -3.429 -7.876 3.223 1.00 98.12 107 ALA A N 1
ATOM 840 C CA . ALA A 1 107 ? -3.685 -9.070 4.025 1.00 98.12 107 ALA A CA 1
ATOM 841 C C . ALA A 1 107 ? -3.465 -8.814 5.524 1.00 98.12 107 ALA A C 1
ATOM 843 O O . ALA A 1 107 ? -4.280 -9.213 6.357 1.00 98.12 107 ALA A O 1
ATOM 844 N N . ARG A 1 108 ? -2.406 -8.079 5.885 1.00 97.62 108 ARG A N 1
ATOM 845 C CA . ARG A 1 108 ? -2.126 -7.709 7.278 1.00 97.62 108 ARG A CA 1
ATOM 846 C C . ARG A 1 108 ? -3.196 -6.791 7.871 1.00 97.62 108 ARG A C 1
ATOM 848 O O . ARG A 1 108 ? -3.575 -6.965 9.030 1.00 97.62 108 ARG A O 1
ATOM 855 N N . ILE A 1 109 ? -3.665 -5.804 7.108 1.00 98.00 109 ILE A N 1
ATOM 856 C CA . ILE A 1 109 ? -4.742 -4.902 7.539 1.00 98.00 109 ILE A CA 1
ATOM 857 C C . ILE A 1 109 ? -6.038 -5.691 7.719 1.00 98.00 109 ILE A C 1
ATOM 859 O O . ILE A 1 109 ? -6.677 -5.557 8.762 1.00 98.00 109 ILE A O 1
ATOM 863 N N . MET A 1 110 ? -6.387 -6.541 6.750 1.00 97.81 110 MET A N 1
ATOM 864 C CA . MET A 1 110 ? -7.583 -7.380 6.808 1.00 97.81 110 MET A CA 1
ATOM 865 C C . MET A 1 110 ? -7.564 -8.291 8.037 1.00 97.81 110 MET A C 1
ATOM 867 O O . MET A 1 110 ? -8.513 -8.278 8.815 1.00 97.81 110 MET A O 1
ATOM 871 N N . GLY A 1 111 ? -6.451 -8.989 8.283 1.00 97.19 111 GLY A N 1
ATOM 872 C CA . GLY A 1 111 ? -6.314 -9.852 9.457 1.00 97.19 111 GLY A CA 1
ATOM 873 C C . GLY A 1 111 ? -6.420 -9.087 10.782 1.00 97.19 111 GLY A C 1
ATOM 874 O O . GLY A 1 111 ? -7.010 -9.578 11.741 1.00 97.19 111 GLY A O 1
ATOM 875 N N . ASN A 1 112 ? -5.912 -7.850 10.853 1.00 97.56 112 ASN A N 1
ATOM 876 C CA . ASN A 1 112 ? -6.069 -7.012 12.046 1.00 97.56 112 ASN A CA 1
ATOM 877 C C . ASN A 1 112 ? -7.532 -6.587 12.247 1.00 97.56 112 ASN A C 1
ATOM 879 O O . ASN A 1 112 ? -8.041 -6.659 13.364 1.00 97.56 112 ASN A O 1
ATOM 883 N N . ILE A 1 113 ? -8.224 -6.187 11.178 1.00 97.62 113 ILE A N 1
ATOM 884 C CA . ILE A 1 113 ? -9.650 -5.844 11.234 1.00 97.62 113 ILE A CA 1
ATOM 885 C C . ILE A 1 113 ? -10.469 -7.047 11.702 1.00 97.62 113 ILE A C 1
ATOM 887 O O . ILE A 1 113 ? -11.264 -6.894 12.623 1.00 97.62 113 ILE A O 1
ATOM 891 N N . GLU A 1 114 ? -10.236 -8.230 11.135 1.00 97.38 114 GLU A N 1
ATOM 892 C CA . GLU A 1 114 ? -10.925 -9.463 11.523 1.00 97.38 114 GLU A CA 1
ATOM 893 C C . GLU A 1 114 ? -10.661 -9.818 12.991 1.00 97.38 114 GLU A C 1
ATOM 895 O O . GLU A 1 114 ? -11.602 -10.044 13.746 1.00 97.38 114 GLU A O 1
ATOM 900 N N . SER A 1 115 ? -9.408 -9.728 13.452 1.00 97.12 115 SER A N 1
ATOM 901 C CA . SER A 1 115 ? -9.083 -9.976 14.864 1.00 97.12 115 SER A CA 1
ATOM 902 C C . SER A 1 115 ? -9.776 -8.998 15.824 1.00 97.12 115 SER A C 1
ATOM 904 O O . SER A 1 115 ? -10.231 -9.386 16.898 1.00 97.12 115 SER A O 1
ATOM 906 N N . ARG A 1 116 ? -9.896 -7.719 15.437 1.00 96.81 116 ARG A N 1
ATOM 907 C CA . ARG A 1 116 ? -10.592 -6.696 16.231 1.00 96.81 116 ARG A CA 1
ATOM 908 C C . ARG A 1 116 ? -12.101 -6.879 16.202 1.00 96.81 116 ARG A C 1
ATOM 910 O O . ARG A 1 116 ? -12.744 -6.637 17.216 1.00 96.81 116 ARG A O 1
ATOM 917 N N . MET A 1 117 ? -12.649 -7.276 15.058 1.00 97.19 117 MET A N 1
ATOM 918 C CA . MET A 1 117 ? -14.063 -7.596 14.884 1.00 97.19 117 MET A CA 1
ATOM 919 C C . MET A 1 117 ? -14.452 -8.771 15.779 1.00 97.19 117 MET A C 1
ATOM 921 O O . MET A 1 117 ? -15.425 -8.666 16.513 1.00 97.19 117 MET A O 1
ATOM 925 N N . GLN A 1 118 ? -13.648 -9.835 15.786 1.00 97.00 118 GLN A N 1
ATOM 926 C CA . GLN A 1 118 ? -13.882 -10.991 16.643 1.00 97.00 118 GLN A CA 1
ATOM 927 C C . GLN A 1 118 ? -13.799 -10.619 18.129 1.00 97.00 118 GLN A C 1
ATOM 929 O O . GLN A 1 118 ? -14.712 -10.919 18.890 1.00 97.00 118 GLN A O 1
ATOM 934 N N . ALA A 1 119 ? -12.754 -9.896 18.548 1.00 96.44 119 ALA A N 1
ATOM 935 C CA . ALA A 1 119 ? -12.644 -9.434 19.933 1.00 96.44 119 ALA A CA 1
ATOM 936 C C . ALA A 1 119 ? -13.813 -8.516 20.336 1.00 96.44 119 ALA A C 1
ATOM 938 O O . ALA A 1 119 ? -14.261 -8.532 21.482 1.00 96.44 119 ALA A O 1
ATOM 939 N N . PHE A 1 120 ? -14.316 -7.712 19.396 1.00 96.88 120 PHE A N 1
ATOM 940 C CA . PHE A 1 120 ? -15.498 -6.888 19.607 1.00 96.88 120 PHE A CA 1
ATOM 941 C C . PHE A 1 120 ? -16.759 -7.743 19.770 1.00 96.88 120 PHE A C 1
ATOM 943 O O . PHE A 1 120 ? -17.512 -7.508 20.711 1.00 96.88 120 PHE A O 1
ATOM 950 N N . GLU A 1 121 ? -16.970 -8.739 18.911 1.00 95.94 121 GLU A N 1
ATOM 951 C CA . GLU A 1 121 ? -18.094 -9.676 18.988 1.00 95.94 121 GLU A CA 1
ATOM 952 C C . GLU A 1 121 ? -18.101 -10.433 20.322 1.00 95.94 121 GLU A C 1
ATOM 954 O O . GLU A 1 121 ? -19.093 -10.374 21.046 1.00 95.94 121 GLU A O 1
ATOM 959 N N . GLU A 1 122 ? -16.961 -11.003 20.722 1.00 95.75 122 GLU A N 1
ATOM 960 C CA . GLU A 1 122 ? -16.792 -11.667 22.021 1.00 95.75 122 GLU A CA 1
ATOM 961 C C . GLU A 1 122 ? -17.086 -10.702 23.186 1.00 95.75 122 GLU A C 1
ATOM 963 O O . GLU A 1 122 ? -17.802 -11.040 24.131 1.00 95.75 122 GLU A O 1
ATOM 968 N N . SER A 1 123 ? -16.595 -9.458 23.112 1.00 94.88 123 SER A N 1
ATOM 969 C CA . SER A 1 123 ? -16.870 -8.446 24.142 1.00 94.88 123 SER A CA 1
ATOM 970 C C . SER A 1 123 ? -18.343 -8.033 24.195 1.00 94.88 123 SER A C 1
ATOM 972 O O . SER A 1 123 ? -18.870 -7.762 25.273 1.00 94.88 123 SER A O 1
ATOM 974 N N . MET A 1 124 ? -19.023 -7.994 23.048 1.00 95.81 124 MET A N 1
ATOM 975 C CA . MET A 1 124 ? -20.430 -7.627 22.947 1.00 95.81 124 MET A CA 1
ATOM 976 C C . MET A 1 124 ? -21.324 -8.725 23.524 1.00 95.81 124 MET A C 1
ATOM 978 O O . MET A 1 124 ? -22.294 -8.416 24.217 1.00 95.81 124 MET A O 1
ATOM 982 N N . GLU A 1 125 ? -20.990 -9.992 23.283 1.00 95.06 125 GLU A N 1
ATOM 983 C CA . GLU A 1 125 ? -21.673 -11.131 23.895 1.00 95.06 125 GLU A CA 1
ATOM 984 C C . GLU A 1 125 ? -21.527 -11.122 25.419 1.00 95.06 125 GLU A C 1
ATOM 986 O O . GLU A 1 125 ? -22.530 -11.235 26.126 1.00 95.06 125 GLU A O 1
ATOM 991 N N . LEU A 1 126 ? -20.313 -10.900 25.936 1.00 94.56 126 LEU A N 1
ATOM 992 C CA . LEU A 1 126 ? -20.079 -10.782 27.379 1.00 94.56 126 LEU A CA 1
ATOM 993 C C . LEU A 1 126 ? -20.852 -9.608 27.991 1.00 94.56 126 LEU A C 1
ATOM 995 O O . LEU A 1 126 ? -21.527 -9.770 29.006 1.00 94.56 126 LEU A O 1
ATOM 999 N N . ASN A 1 127 ? -20.812 -8.441 27.346 1.00 95.31 127 ASN A N 1
ATOM 1000 C CA . ASN A 1 127 ? -21.503 -7.245 27.821 1.00 95.31 127 ASN A CA 1
ATOM 1001 C C . ASN A 1 127 ? -23.032 -7.430 27.807 1.00 95.31 127 ASN A C 1
ATOM 1003 O O . ASN A 1 127 ? -23.730 -6.958 28.6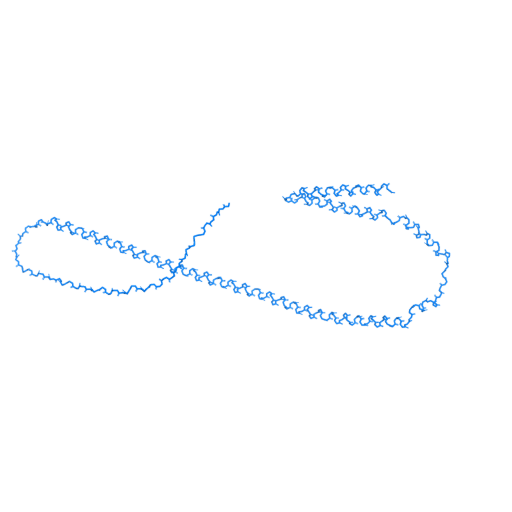97 1.00 95.31 127 ASN A O 1
ATOM 1007 N N . LYS A 1 128 ? -23.577 -8.181 26.841 1.00 96.25 128 LYS A N 1
ATOM 1008 C CA . LYS A 1 128 ? -25.004 -8.533 26.822 1.00 96.25 128 LYS A CA 1
ATOM 1009 C C . LYS A 1 128 ? -25.403 -9.367 28.042 1.00 96.25 128 LYS A C 1
ATOM 1011 O O . LYS A 1 128 ? -26.449 -9.099 28.629 1.00 96.25 128 LYS A O 1
ATOM 1016 N N . VAL A 1 129 ? -24.590 -10.356 28.417 1.00 95.31 129 VAL A N 1
ATOM 1017 C CA . VAL A 1 129 ? -24.832 -11.176 29.616 1.00 95.31 129 VAL A CA 1
ATOM 1018 C C . VAL A 1 129 ? -24.761 -10.313 30.876 1.00 95.31 129 VAL A C 1
ATOM 1020 O O . VAL A 1 129 ? -25.658 -10.378 31.712 1.00 95.31 129 VAL A O 1
ATOM 1023 N N . GLU A 1 130 ? -23.752 -9.446 30.977 1.00 93.31 130 GLU A N 1
ATOM 1024 C CA . GLU A 1 130 ? -23.597 -8.522 32.106 1.00 93.31 130 GLU A CA 1
ATOM 1025 C C . GLU A 1 130 ? -24.790 -7.557 32.236 1.00 93.31 130 GLU A C 1
ATOM 1027 O O . GLU A 1 130 ? -25.270 -7.305 33.342 1.00 93.31 130 GLU A O 1
ATOM 1032 N N . ILE A 1 131 ? -25.317 -7.045 31.120 1.00 95.44 131 ILE A N 1
ATOM 1033 C CA . ILE A 1 131 ? -26.518 -6.198 31.115 1.00 95.44 131 ILE A CA 1
ATOM 1034 C C . ILE A 1 131 ? -27.737 -6.976 31.622 1.00 95.44 131 ILE A C 1
ATOM 1036 O O . ILE A 1 131 ? -28.478 -6.449 32.448 1.00 95.44 131 ILE A O 1
ATOM 1040 N N . GLU A 1 132 ? -27.933 -8.225 31.188 1.00 94.94 132 GLU A N 1
ATOM 1041 C CA . GLU A 1 132 ? -29.061 -9.048 31.647 1.00 94.94 132 GLU A CA 1
ATOM 1042 C C . GLU A 1 132 ? -28.977 -9.350 33.155 1.00 94.94 132 GLU A C 1
ATOM 1044 O O . GLU A 1 132 ? -29.985 -9.324 33.867 1.00 94.94 132 GLU A O 1
ATOM 1049 N N . GLU A 1 133 ? -27.776 -9.619 33.672 1.00 95.88 133 GLU A N 1
ATOM 1050 C CA . GLU A 1 133 ? -27.551 -9.821 35.107 1.00 95.88 133 GLU A CA 1
ATOM 1051 C C . GLU A 1 133 ? -27.794 -8.540 35.914 1.00 95.88 133 GLU A C 1
ATOM 1053 O O . GLU A 1 133 ? -28.473 -8.575 36.946 1.00 95.88 133 GLU A O 1
ATOM 1058 N N . ASN A 1 134 ? -27.296 -7.402 35.425 1.00 95.44 134 ASN A N 1
ATOM 1059 C CA . ASN A 1 134 ? -27.527 -6.098 36.040 1.00 95.44 134 ASN A CA 1
ATOM 1060 C C . ASN A 1 134 ? -29.016 -5.731 36.050 1.00 95.44 134 ASN A C 1
ATOM 1062 O O . ASN A 1 134 ? -29.508 -5.217 37.054 1.00 95.44 134 ASN A O 1
ATOM 1066 N N . GLU A 1 135 ? -29.758 -6.036 34.986 1.00 95.94 135 GLU A N 1
ATOM 1067 C CA . GLU A 1 135 ? -31.198 -5.779 34.913 1.00 95.94 135 GLU A CA 1
ATOM 1068 C C . GLU A 1 135 ? -31.967 -6.613 35.949 1.00 95.94 135 GLU A C 1
ATOM 1070 O O . GLU A 1 135 ? -32.738 -6.056 36.732 1.00 95.94 135 GLU A O 1
ATOM 1075 N N . LYS A 1 136 ? -31.647 -7.908 36.096 1.00 96.38 136 LYS A N 1
ATOM 1076 C CA . LYS A 1 136 ? -32.197 -8.753 37.178 1.00 96.38 136 LYS A CA 1
ATOM 1077 C C . LYS A 1 136 ? -31.849 -8.225 38.571 1.00 96.38 136 LYS A C 1
ATOM 1079 O O . LYS A 1 136 ? -32.655 -8.319 39.500 1.00 96.38 136 LYS A O 1
ATOM 1084 N N . MET A 1 137 ? -30.640 -7.694 38.759 1.00 94.94 137 MET A N 1
ATOM 1085 C CA . MET A 1 137 ? -30.229 -7.100 40.033 1.00 94.94 137 MET A CA 1
ATOM 1086 C C . MET A 1 137 ? -31.054 -5.849 40.358 1.00 94.94 137 MET A C 1
ATOM 1088 O O . MET A 1 137 ? -31.497 -5.691 41.498 1.00 94.94 137 MET A O 1
ATOM 1092 N N . VAL A 1 138 ? -31.291 -4.991 39.363 1.00 95.75 138 VAL A N 1
ATOM 1093 C CA . VAL A 1 138 ? -32.121 -3.787 39.497 1.00 95.75 138 VAL A CA 1
ATOM 1094 C C . VAL A 1 138 ? -33.573 -4.157 39.800 1.00 95.75 138 VAL A C 1
ATOM 1096 O O . VAL A 1 138 ? -34.138 -3.607 40.745 1.00 95.75 138 VAL A O 1
ATOM 1099 N N . GLU A 1 139 ? -34.149 -5.134 39.096 1.00 95.44 139 GLU A N 1
ATOM 1100 C CA . GLU A 1 139 ? -35.506 -5.633 39.369 1.00 95.44 139 GLU A CA 1
ATOM 1101 C C . GLU A 1 139 ? -35.644 -6.151 40.812 1.00 95.44 139 GLU A C 1
ATOM 1103 O O . GLU A 1 139 ? -36.581 -5.794 41.534 1.00 95.44 139 GLU A O 1
ATOM 1108 N N . ASN A 1 140 ? -34.674 -6.942 41.282 1.00 94.38 140 ASN A N 1
ATOM 1109 C CA . ASN A 1 140 ? -34.651 -7.441 42.659 1.00 94.38 140 ASN A CA 1
ATOM 1110 C C . ASN A 1 140 ? -34.502 -6.316 43.694 1.00 94.38 140 ASN A C 1
ATOM 1112 O O . ASN A 1 140 ? -35.079 -6.391 44.785 1.00 94.38 140 ASN A O 1
ATOM 1116 N N . PHE A 1 141 ? -33.714 -5.284 43.388 1.00 93.88 141 PHE A N 1
ATOM 1117 C CA . PHE A 1 141 ? -33.547 -4.124 44.259 1.00 93.88 141 PHE A CA 1
ATOM 1118 C C . PHE A 1 141 ? -34.835 -3.298 44.339 1.00 93.88 141 PHE A C 1
ATOM 1120 O O . PHE A 1 141 ? -35.263 -2.923 45.431 1.00 93.88 141 PHE A O 1
ATOM 1127 N N . GLU A 1 142 ? -35.504 -3.068 43.209 1.00 92.19 142 GLU A N 1
ATOM 1128 C CA . GLU A 1 142 ? -36.781 -2.360 43.174 1.00 92.19 142 GLU A CA 1
ATOM 1129 C C . GLU A 1 142 ? -37.865 -3.115 43.955 1.00 92.19 142 GLU A C 1
ATOM 1131 O O . GLU A 1 142 ? -38.574 -2.512 44.766 1.00 92.19 142 GLU A O 1
ATOM 1136 N N . GLY A 1 143 ? -37.935 -4.442 43.803 1.00 90.88 143 GLY A N 1
ATOM 1137 C CA . GLY A 1 143 ? -38.834 -5.291 44.584 1.00 90.88 143 GLY A CA 1
ATOM 1138 C C . GLY A 1 143 ? -38.581 -5.201 46.094 1.00 90.88 143 GLY A C 1
ATOM 1139 O O . GLY A 1 143 ? -39.529 -5.093 46.878 1.00 90.88 143 GLY A O 1
ATOM 1140 N N . GLN A 1 144 ? -37.312 -5.176 46.518 1.00 86.75 144 GLN A N 1
ATOM 1141 C CA . GLN A 1 144 ? -36.944 -4.974 47.924 1.00 86.75 144 GLN A CA 1
ATOM 1142 C C . GLN A 1 144 ? -37.368 -3.595 48.435 1.00 86.75 144 GLN A C 1
ATOM 1144 O O . GLN A 1 144 ? -38.006 -3.517 49.481 1.00 86.75 144 GLN A O 1
ATOM 1149 N N . ILE A 1 145 ? -37.112 -2.520 47.687 1.00 84.75 145 ILE A N 1
ATOM 1150 C CA . ILE A 1 145 ? -37.520 -1.161 48.072 1.00 84.75 145 ILE A CA 1
ATOM 1151 C C . ILE A 1 145 ? -39.045 -1.029 48.157 1.00 84.75 145 ILE A C 1
ATOM 1153 O O . ILE A 1 145 ? -39.558 -0.404 49.088 1.00 84.75 145 ILE A O 1
ATOM 1157 N N . GLN A 1 146 ? -39.793 -1.612 47.215 1.00 81.69 146 GLN A N 1
ATOM 1158 C CA . GLN A 1 146 ? -41.257 -1.623 47.277 1.00 81.69 146 GLN A CA 1
ATOM 1159 C C . GLN A 1 146 ? -41.755 -2.380 48.514 1.00 81.69 146 GLN A C 1
ATOM 1161 O O . GLN A 1 146 ? -42.658 -1.900 49.205 1.00 81.69 146 GLN A O 1
ATOM 1166 N N . LYS A 1 147 ? -41.137 -3.521 48.838 1.00 81.44 147 LYS A N 1
ATOM 1167 C CA . LYS A 1 147 ? -41.457 -4.298 50.038 1.00 81.44 147 LYS A CA 1
ATOM 1168 C C . LYS A 1 147 ? -41.112 -3.538 51.320 1.00 81.44 147 LYS A C 1
ATOM 1170 O O . LYS A 1 147 ? -41.963 -3.438 52.193 1.00 81.44 147 LYS A O 1
ATOM 1175 N N . GLU A 1 148 ? -39.935 -2.926 51.418 1.00 78.06 148 GLU A N 1
ATOM 1176 C CA . GLU A 1 148 ? -39.522 -2.106 52.566 1.00 78.06 148 GLU A CA 1
ATOM 1177 C C . GLU A 1 148 ? -40.397 -0.857 52.757 1.00 78.06 148 GLU A C 1
ATOM 1179 O O . GLU A 1 148 ? -40.703 -0.481 53.894 1.00 78.06 148 GLU A O 1
ATOM 1184 N N . ARG A 1 149 ? -40.844 -0.226 51.659 1.00 72.81 149 ARG A N 1
ATOM 1185 C CA . ARG A 1 149 ? -41.828 0.867 51.702 1.00 72.81 149 ARG A CA 1
ATOM 1186 C C . ARG A 1 149 ? -43.183 0.388 52.218 1.00 72.81 149 ARG A C 1
ATOM 1188 O O . ARG A 1 149 ? -43.748 1.053 53.084 1.00 72.81 149 ARG A O 1
ATOM 1195 N N . ASN A 1 150 ? -43.683 -0.750 51.731 1.00 67.38 150 ASN A N 1
ATOM 1196 C CA . ASN A 1 150 ? -44.932 -1.349 52.217 1.00 67.38 150 ASN A CA 1
ATOM 1197 C C . ASN A 1 150 ? -44.826 -1.847 53.667 1.00 67.38 150 ASN A C 1
ATOM 1199 O O . ASN A 1 150 ? -45.802 -1.793 54.409 1.00 67.38 150 ASN A O 1
ATOM 1203 N N . GLU A 1 151 ? -43.649 -2.297 54.097 1.00 63.28 151 GLU A N 1
ATOM 1204 C CA . GLU A 1 151 ? -43.400 -2.756 55.465 1.00 63.28 151 GLU A CA 1
ATOM 1205 C C . GLU A 1 151 ? -43.122 -1.624 56.464 1.00 63.28 151 GLU A C 1
ATOM 1207 O O . GLU A 1 151 ? -42.955 -1.896 57.656 1.00 63.28 151 GLU A O 1
ATOM 1212 N N . GLY A 1 152 ? -43.112 -0.362 56.018 1.00 63.16 152 GLY A N 1
ATOM 1213 C CA . GLY A 1 152 ? -43.066 0.796 56.904 1.00 63.16 152 GLY A CA 1
ATOM 1214 C C . GLY A 1 152 ? -41.891 0.742 57.882 1.00 63.16 152 GLY A C 1
ATOM 1215 O O . GLY A 1 152 ? -42.089 0.833 59.095 1.00 63.16 152 GLY A O 1
ATOM 1216 N N . MET A 1 153 ? -40.661 0.623 57.371 1.00 60.03 153 MET A N 1
ATOM 1217 C CA . MET A 1 153 ? -39.422 0.635 58.177 1.00 60.03 153 MET A CA 1
ATOM 1218 C C . MET A 1 153 ? -39.288 1.867 59.093 1.00 60.03 153 MET A C 1
ATOM 1220 O O . MET A 1 153 ? -38.570 1.837 60.091 1.00 60.03 153 MET A O 1
ATOM 1224 N N . PHE A 1 154 ? -40.029 2.937 58.801 1.00 58.22 154 PHE A N 1
ATOM 1225 C CA . PHE A 1 154 ? -40.122 4.117 59.656 1.00 58.22 154 PHE A CA 1
ATOM 1226 C C . PHE A 1 154 ? -40.885 3.873 60.971 1.00 58.22 154 PHE A C 1
ATOM 1228 O O . PHE A 1 154 ? -40.572 4.504 61.976 1.00 58.22 154 PHE A O 1
ATOM 1235 N N . PHE A 1 155 ? -41.861 2.961 61.003 1.00 59.34 155 PHE A N 1
ATOM 1236 C CA . PHE A 1 155 ? -42.742 2.775 62.164 1.00 59.34 155 PHE A CA 1
ATOM 1237 C C . PHE A 1 155 ? -42.331 1.608 63.067 1.00 59.34 155 PHE A C 1
ATOM 1239 O O . PHE A 1 155 ? -42.533 1.693 64.279 1.00 59.34 155 PHE A O 1
ATOM 1246 N N . LYS A 1 156 ? -41.685 0.561 62.529 1.00 59.94 156 LYS A N 1
ATOM 1247 C CA . LYS A 1 156 ? -41.182 -0.567 63.343 1.00 59.94 156 LYS A CA 1
ATOM 1248 C C . LYS A 1 156 ? -40.111 -0.126 64.353 1.00 59.94 156 LYS A C 1
ATOM 1250 O O . LYS A 1 156 ? -40.172 -0.525 65.511 1.00 59.94 156 LYS A O 1
ATOM 1255 N N . ASN A 1 157 ? -39.206 0.777 63.968 1.00 58.09 157 ASN A N 1
ATOM 1256 C CA . ASN A 1 157 ? -38.139 1.264 64.856 1.00 58.09 157 ASN A CA 1
ATOM 1257 C C . ASN A 1 157 ? -38.586 2.355 65.850 1.00 58.09 157 ASN A C 1
ATOM 1259 O O . ASN A 1 157 ? -37.859 2.652 66.794 1.00 58.09 157 ASN A O 1
ATOM 1263 N N . LEU A 1 158 ? -39.774 2.950 65.680 1.00 55.66 158 LEU A N 1
ATOM 1264 C CA . LEU A 1 158 ? -40.322 3.925 66.637 1.00 55.66 158 LEU A CA 1
ATOM 1265 C C . LEU A 1 158 ? -41.052 3.260 67.819 1.00 55.66 158 LEU A C 1
ATOM 1267 O O . LEU A 1 158 ? -41.276 3.913 68.840 1.00 55.66 158 LEU A O 1
ATOM 1271 N N . GLY A 1 159 ? -41.400 1.974 67.703 1.00 51.75 159 GLY A N 1
ATOM 1272 C CA . GLY A 1 159 ? -42.047 1.199 68.767 1.00 51.75 159 GLY A CA 1
ATOM 1273 C C . GLY A 1 159 ? -41.100 0.724 69.876 1.00 51.75 159 GLY A C 1
ATOM 1274 O O . GLY A 1 159 ? -41.540 0.533 71.008 1.00 51.75 159 GLY A O 1
ATOM 1275 N N . GLU A 1 160 ? -39.797 0.591 69.604 1.00 57.16 160 GLU A N 1
ATOM 1276 C CA . GLU A 1 160 ? -38.801 0.153 70.591 1.00 57.16 160 GLU A CA 1
ATOM 1277 C C . GLU A 1 160 ? -38.077 1.340 71.243 1.00 57.16 160 GLU A C 1
ATOM 1279 O O . GLU A 1 160 ? -36.935 1.689 70.941 1.00 57.16 160 GLU A O 1
ATOM 1284 N N . LYS A 1 161 ? -38.741 1.966 72.219 1.00 49.94 161 LYS A N 1
ATOM 1285 C CA . LYS A 1 161 ? -38.085 2.890 73.155 1.00 49.94 161 LYS A CA 1
ATOM 1286 C C . LYS A 1 161 ? -37.098 2.127 74.049 1.00 49.94 161 LYS A C 1
ATOM 1288 O O . LYS A 1 161 ? -37.474 1.618 75.102 1.00 49.94 161 LYS A O 1
ATOM 1293 N N . LYS A 1 162 ? -35.805 2.143 73.710 1.00 55.25 162 LYS A N 1
ATOM 1294 C CA . LYS A 1 162 ? -34.734 1.956 74.705 1.00 55.25 162 LYS A CA 1
ATOM 1295 C C . LYS A 1 162 ? -34.425 3.314 75.335 1.00 55.25 162 LYS A C 1
ATOM 1297 O O . LYS A 1 162 ? -33.949 4.227 74.667 1.00 55.25 162 LYS A O 1
ATOM 1302 N N . SER A 1 163 ? -34.738 3.475 76.619 1.00 53.06 163 SER A N 1
ATOM 1303 C CA . SER A 1 163 ? -34.494 4.706 77.377 1.00 53.06 163 SER A CA 1
ATOM 1304 C C . SER A 1 163 ? -32.989 4.972 77.508 1.00 53.06 163 SER A C 1
ATOM 1306 O O . SER A 1 163 ? -32.317 4.411 78.375 1.00 53.06 163 SER A O 1
ATOM 1308 N N . ILE A 1 164 ? -32.443 5.817 76.636 1.00 51.94 164 ILE A N 1
ATOM 1309 C CA . ILE A 1 164 ? -31.047 6.257 76.706 1.00 51.94 164 ILE A CA 1
ATOM 1310 C C . ILE A 1 164 ? -30.929 7.335 77.792 1.00 51.94 164 ILE A C 1
ATOM 1312 O O . ILE A 1 164 ? -31.584 8.375 77.744 1.00 51.94 164 ILE A O 1
ATOM 1316 N N . ASN A 1 165 ? -30.089 7.065 78.795 1.00 62.50 165 ASN A N 1
ATOM 1317 C CA . ASN A 1 165 ? -29.782 7.972 79.900 1.00 62.50 165 ASN A CA 1
ATOM 1318 C C . ASN A 1 165 ? -29.107 9.255 79.380 1.00 62.50 165 ASN A C 1
ATOM 1320 O O . ASN A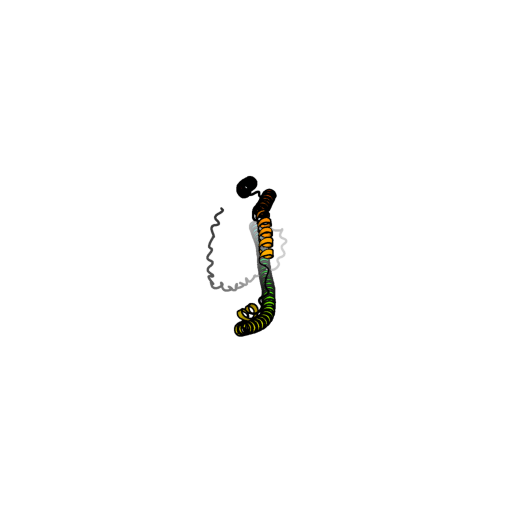 1 165 ? -27.916 9.266 79.064 1.00 62.50 165 ASN A O 1
ATOM 1324 N N . VAL A 1 166 ? -29.870 10.348 79.352 1.00 61.09 166 VAL A N 1
ATOM 1325 C CA . VAL A 1 166 ? -29.497 11.686 78.848 1.00 61.09 166 VAL A CA 1
ATOM 1326 C C . VAL A 1 166 ? -28.206 12.237 79.482 1.00 61.09 166 VAL A C 1
ATOM 1328 O O . VAL A 1 166 ? -27.504 13.036 78.867 1.00 61.09 166 VAL A O 1
ATOM 1331 N N . ALA A 1 167 ? -27.853 11.785 80.690 1.00 61.00 167 ALA A N 1
ATOM 1332 C CA . ALA A 1 167 ? -26.631 12.187 81.387 1.00 61.00 167 ALA A CA 1
ATOM 1333 C C . ALA A 1 167 ? -25.344 11.661 80.719 1.00 61.00 167 ALA A C 1
ATOM 1335 O O . ALA A 1 167 ? -24.396 12.426 80.559 1.00 61.00 167 ALA A O 1
ATOM 1336 N N . LYS A 1 168 ? -25.325 10.401 80.255 1.00 60.47 168 LYS A N 1
ATOM 1337 C CA . LYS A 1 168 ? -24.148 9.814 79.581 1.00 60.47 168 LYS A CA 1
ATOM 1338 C C . LYS A 1 168 ? -23.926 10.418 78.191 1.00 60.47 168 LYS A C 1
ATOM 1340 O O . LYS A 1 168 ? -22.796 10.705 77.815 1.00 60.47 168 LYS A O 1
ATOM 1345 N N . ALA A 1 169 ? -25.014 10.722 77.481 1.00 59.66 169 ALA A N 1
ATOM 1346 C CA . ALA A 1 169 ? -24.959 11.341 76.156 1.00 59.66 169 ALA A CA 1
ATOM 1347 C C . ALA A 1 169 ? -24.369 12.766 76.177 1.00 59.66 169 ALA A C 1
ATOM 1349 O O . ALA A 1 169 ? -23.658 13.158 75.252 1.00 59.66 169 ALA A O 1
ATOM 1350 N N . LYS A 1 170 ? -24.617 13.547 77.241 1.00 64.06 170 LYS A N 1
ATOM 1351 C CA . LYS A 1 170 ? -24.021 14.886 77.404 1.00 64.06 170 LYS A CA 1
ATOM 1352 C C . LYS A 1 170 ? -22.519 14.823 77.696 1.00 64.06 170 LYS A C 1
ATOM 1354 O O . LYS A 1 170 ? -21.764 15.639 77.175 1.00 64.06 170 LYS A O 1
ATOM 1359 N N . GLU A 1 171 ? -22.085 13.839 78.478 1.00 65.25 171 GLU A N 1
ATOM 1360 C CA . GLU A 1 171 ? -20.673 13.643 78.822 1.00 65.25 171 GLU A CA 1
ATOM 1361 C C . GLU A 1 171 ? -19.842 13.172 77.612 1.00 65.25 171 GLU A C 1
ATOM 1363 O O . GLU A 1 171 ? -18.715 13.624 77.393 1.00 65.25 171 GLU A O 1
ATOM 1368 N N . GLU A 1 172 ? -20.422 12.310 76.774 1.00 60.44 172 GLU A N 1
ATOM 1369 C CA . GLU A 1 172 ? -19.823 11.873 75.510 1.00 60.44 172 GLU A CA 1
ATOM 1370 C C . GLU A 1 172 ? -19.780 13.008 74.477 1.00 60.44 172 GLU A C 1
ATOM 1372 O O . GLU A 1 172 ? -18.755 13.196 73.819 1.00 60.44 172 GLU A O 1
ATOM 1377 N N . ALA A 1 173 ? -20.820 13.847 74.402 1.00 63.12 173 ALA A N 1
ATOM 1378 C CA . ALA A 1 173 ? -20.825 15.029 73.540 1.00 63.12 173 ALA A CA 1
ATOM 1379 C C . ALA A 1 173 ? -19.728 16.045 73.921 1.00 63.12 173 ALA A C 1
ATOM 1381 O O . ALA A 1 173 ? -19.091 16.626 73.039 1.00 63.12 173 ALA A O 1
ATOM 1382 N N . GLU A 1 174 ? -19.440 16.238 75.215 1.00 68.25 174 GLU A N 1
ATOM 1383 C CA . GLU A 1 174 ? -18.331 17.097 75.655 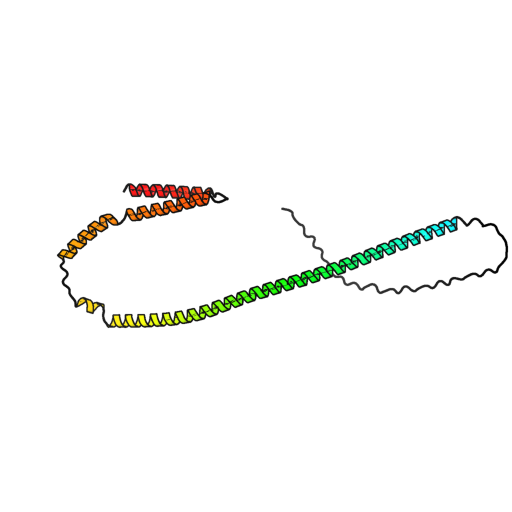1.00 68.25 174 GLU A CA 1
ATOM 1384 C C . GLU A 1 174 ? -16.948 16.503 75.357 1.00 68.25 174 GLU A C 1
ATOM 1386 O O . GLU A 1 174 ? -16.028 17.244 74.987 1.00 68.25 174 GLU A O 1
ATOM 1391 N N . LYS A 1 175 ? -16.792 15.176 75.462 1.00 65.69 175 LYS A N 1
ATOM 1392 C CA . LYS A 1 175 ? -15.561 14.480 75.050 1.00 65.69 175 LYS A CA 1
ATOM 1393 C C . LYS A 1 175 ? -15.338 14.6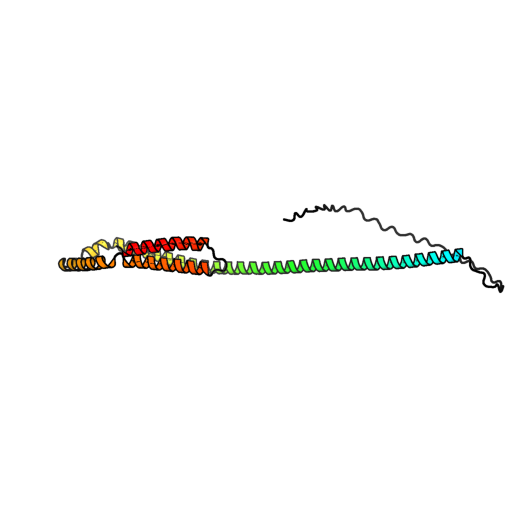24 73.544 1.00 65.69 175 LYS A C 1
ATOM 1395 O O . LYS A 1 175 ? -14.245 15.010 73.136 1.00 65.69 175 LYS A O 1
ATOM 1400 N N . ILE A 1 176 ? -16.378 14.451 72.727 1.00 65.62 176 ILE A N 1
ATOM 1401 C CA . ILE A 1 176 ? -16.306 14.636 71.270 1.00 65.62 176 ILE A CA 1
ATOM 1402 C C . ILE A 1 176 ? -15.974 16.093 70.916 1.00 65.62 176 ILE A C 1
ATOM 1404 O O . ILE A 1 176 ? -15.118 16.326 70.063 1.00 65.62 176 ILE A O 1
ATOM 1408 N N . LYS A 1 177 ? -16.553 17.078 71.621 1.00 59.81 177 LYS A N 1
ATOM 1409 C CA . LYS A 1 177 ? -16.273 18.518 71.437 1.00 59.81 177 LYS A CA 1
ATOM 1410 C C . LYS A 1 177 ? -14.825 18.897 71.782 1.00 59.81 177 LYS A C 1
ATOM 1412 O O . LYS A 1 177 ? -14.237 19.757 71.127 1.00 59.81 177 LYS A O 1
ATOM 1417 N N . LYS A 1 178 ? -14.217 18.253 72.787 1.00 59.34 178 LYS A N 1
ATOM 1418 C CA . LYS A 1 178 ? -12.794 18.441 73.138 1.00 59.34 178 LYS A CA 1
ATOM 1419 C C . LYS A 1 178 ? -11.843 17.780 72.131 1.00 59.34 178 LYS A C 1
ATOM 1421 O O . LYS A 1 178 ? -10.776 18.335 71.876 1.00 59.34 178 LYS A O 1
ATOM 1426 N N . VAL A 1 179 ? -12.230 16.648 71.537 1.00 58.38 179 VAL A N 1
ATOM 1427 C CA . VAL A 1 179 ? -11.437 15.938 70.513 1.00 58.38 179 VAL A CA 1
ATOM 1428 C C . VAL A 1 179 ? -11.489 16.664 69.162 1.00 58.38 179 VAL A C 1
ATOM 1430 O O . VAL A 1 179 ? -10.453 16.865 68.531 1.00 58.38 179 VAL A O 1
ATOM 1433 N N . THR A 1 180 ? -12.652 17.179 68.755 1.00 54.97 180 THR A N 1
ATOM 1434 C CA . THR A 1 180 ? -12.787 17.973 67.515 1.00 54.97 180 THR A CA 1
ATOM 1435 C C . THR A 1 180 ? -12.057 19.315 67.587 1.00 54.97 180 THR A C 1
ATOM 1437 O O . THR A 1 180 ? -11.445 19.721 66.601 1.00 54.97 180 THR A O 1
ATOM 1440 N N . LYS A 1 181 ? -12.003 19.970 68.759 1.00 54.19 181 LYS A N 1
ATOM 1441 C CA . LYS A 1 181 ? -11.273 21.242 68.937 1.00 54.19 181 LYS A CA 1
ATOM 1442 C C . LYS A 1 181 ? -9.748 21.116 68.757 1.00 54.19 181 LYS A C 1
ATOM 1444 O O . LYS A 1 181 ? -9.100 22.119 68.484 1.00 54.19 181 LYS A O 1
ATOM 1449 N N . LYS A 1 182 ? -9.174 19.911 68.889 1.00 53.62 182 LYS A N 1
ATOM 1450 C CA . LYS A 1 182 ? -7.734 19.645 68.681 1.00 53.62 182 LYS A CA 1
ATOM 1451 C C . LYS A 1 182 ? -7.389 19.026 67.318 1.00 53.62 182 LYS A C 1
ATOM 1453 O O . LYS A 1 182 ? -6.212 18.962 66.991 1.00 53.62 182 LYS A O 1
ATOM 1458 N N . SER A 1 183 ? -8.372 18.580 66.530 1.00 54.56 183 SER A N 1
ATOM 1459 C CA . SER A 1 183 ? -8.131 17.709 65.364 1.00 54.56 183 SER A CA 1
ATOM 1460 C C . SER A 1 183 ? -8.614 18.259 64.013 1.00 54.56 183 SER A C 1
ATOM 1462 O O . SER A 1 183 ? -8.380 17.617 62.993 1.00 54.56 183 SER A O 1
ATOM 1464 N N . ALA A 1 184 ? -9.306 19.398 63.957 1.00 51.84 184 ALA A N 1
ATOM 1465 C CA . ALA A 1 184 ? -10.188 19.688 62.819 1.00 51.84 184 ALA A CA 1
ATOM 1466 C C . ALA A 1 184 ? -9.724 20.766 61.814 1.00 51.84 184 ALA A C 1
ATOM 1468 O O . ALA A 1 184 ? -10.567 21.320 61.116 1.00 51.84 184 ALA A O 1
ATOM 1469 N N . GLY A 1 185 ? -8.430 21.080 61.664 1.00 54.84 185 GLY A N 1
ATOM 1470 C CA . GLY A 1 185 ? -8.076 22.050 60.610 1.00 54.84 185 GLY A CA 1
ATOM 1471 C C . GLY A 1 185 ? -6.615 22.178 60.209 1.00 54.84 185 GLY A C 1
ATOM 1472 O O . GLY A 1 185 ? -6.317 22.067 59.025 1.00 54.84 185 GLY A O 1
ATOM 1473 N N . SER A 1 186 ? -5.707 22.400 61.158 1.00 63.06 186 SER A N 1
ATOM 1474 C CA . SER A 1 186 ? -4.346 22.853 60.827 1.00 63.06 186 SER A CA 1
ATOM 1475 C C . SER A 1 186 ? -3.438 21.745 60.289 1.00 63.06 186 SER A C 1
ATOM 1477 O O . SER A 1 186 ? -2.744 21.949 59.300 1.00 63.06 186 SER A O 1
ATOM 1479 N N . VAL A 1 187 ? -3.481 20.540 60.871 1.00 66.56 187 VAL A N 1
ATOM 1480 C CA . VAL A 1 187 ? -2.557 19.449 60.498 1.00 66.56 187 VAL A CA 1
ATOM 1481 C C . VAL A 1 187 ? -2.820 18.931 59.079 1.00 66.56 187 VAL A C 1
ATOM 1483 O O . VAL A 1 187 ? -1.881 18.716 58.317 1.00 66.56 187 VAL A O 1
ATOM 1486 N N . MET A 1 188 ? -4.091 18.771 58.695 1.00 68.50 188 MET A N 1
ATOM 1487 C CA . MET A 1 188 ? -4.458 18.277 57.361 1.00 68.50 188 MET A CA 1
ATOM 1488 C C . MET A 1 188 ? -4.092 19.287 56.267 1.00 68.50 188 MET A C 1
ATOM 1490 O O . MET A 1 188 ? -3.509 18.915 55.253 1.00 68.50 188 MET A O 1
ATOM 1494 N N . ARG A 1 189 ? -4.379 20.576 56.492 1.00 70.06 189 ARG A N 1
ATOM 1495 C CA . ARG A 1 189 ? -4.048 21.652 55.548 1.00 70.06 189 ARG A CA 1
ATOM 1496 C C . ARG A 1 189 ? -2.540 21.820 55.400 1.00 70.06 189 ARG A C 1
ATOM 1498 O O . ARG A 1 189 ? -2.039 21.840 54.281 1.00 70.06 189 ARG A O 1
ATOM 1505 N N . GLN A 1 190 ? -1.799 21.801 56.507 1.00 73.56 190 GLN A N 1
ATOM 1506 C CA . GLN A 1 190 ? -0.338 21.841 56.498 1.00 73.56 190 GLN A CA 1
ATOM 1507 C C . GLN A 1 190 ? 0.282 20.675 55.708 1.00 73.56 190 GLN A C 1
ATOM 1509 O O . GLN A 1 190 ? 1.253 20.876 54.974 1.00 73.56 190 GLN A O 1
ATOM 1514 N N . ASN A 1 191 ? -0.283 19.469 55.822 1.00 78.69 191 ASN A N 1
ATOM 1515 C CA . ASN A 1 191 ? 0.204 18.304 55.084 1.00 78.69 191 ASN A CA 1
ATOM 1516 C C . ASN A 1 191 ? -0.077 18.410 53.572 1.00 78.69 191 ASN A C 1
ATOM 1518 O O . ASN A 1 191 ? 0.744 17.985 52.763 1.00 78.69 191 ASN A O 1
ATOM 1522 N N . ILE A 1 192 ? -1.193 19.040 53.185 1.00 82.25 192 ILE A N 1
ATOM 1523 C CA . ILE A 1 192 ? -1.526 19.327 51.780 1.00 82.25 192 ILE A CA 1
ATOM 1524 C C . ILE A 1 192 ? -0.516 20.307 51.166 1.00 82.25 192 ILE A C 1
ATOM 1526 O O . ILE A 1 192 ? -0.007 20.043 50.078 1.00 82.25 192 ILE A O 1
ATOM 1530 N N . TYR A 1 193 ? -0.157 21.395 51.859 1.00 81.38 193 TYR A N 1
ATOM 1531 C CA . TYR A 1 193 ? 0.864 22.321 51.346 1.00 81.38 193 TYR A CA 1
ATOM 1532 C C . TYR A 1 193 ? 2.240 21.662 51.227 1.00 81.38 193 TYR A C 1
ATOM 1534 O O . TYR A 1 193 ? 2.938 21.905 50.246 1.00 81.38 193 TYR A O 1
ATOM 1542 N N . LEU A 1 194 ? 2.624 20.793 52.170 1.00 81.69 194 LEU A N 1
ATOM 1543 C CA . LEU A 1 194 ? 3.876 20.032 52.078 1.00 81.69 194 LEU A CA 1
ATOM 1544 C C . LEU A 1 194 ? 3.894 19.086 50.871 1.00 81.69 194 LEU A C 1
ATOM 1546 O O . LEU A 1 194 ? 4.902 19.017 50.170 1.00 81.69 194 LEU A O 1
ATOM 1550 N N . ALA A 1 195 ? 2.781 18.403 50.593 1.00 86.06 195 ALA A N 1
ATOM 1551 C CA . ALA A 1 195 ? 2.656 17.545 49.418 1.00 86.06 195 ALA A CA 1
ATOM 1552 C C . ALA A 1 195 ? 2.756 18.347 48.107 1.00 86.06 195 ALA A C 1
ATOM 1554 O O . ALA A 1 195 ? 3.500 17.961 47.205 1.00 86.06 195 ALA A O 1
ATOM 1555 N N . LEU A 1 196 ? 2.068 19.493 48.017 1.00 84.88 196 LEU A N 1
ATOM 1556 C CA . LEU A 1 196 ? 2.127 20.380 46.848 1.00 84.88 196 LEU A CA 1
ATOM 1557 C C . LEU A 1 196 ? 3.530 20.961 46.636 1.00 84.88 196 LEU A C 1
ATOM 1559 O O . LEU A 1 196 ? 4.025 20.979 45.512 1.00 84.88 196 LEU A O 1
ATOM 1563 N N . MET A 1 197 ? 4.202 21.373 47.711 1.00 85.06 197 MET A N 1
ATOM 1564 C CA . MET A 1 197 ? 5.595 21.824 47.671 1.00 85.06 197 MET A CA 1
ATOM 1565 C C . MET A 1 197 ? 6.530 20.736 47.134 1.00 85.06 197 MET A C 1
ATOM 1567 O O . MET A 1 197 ? 7.356 21.015 46.266 1.00 85.06 197 MET A O 1
ATOM 1571 N N . GLY A 1 198 ? 6.374 19.492 47.599 1.00 85.88 198 GLY A N 1
ATOM 1572 C CA . GLY A 1 198 ? 7.139 18.350 47.095 1.00 85.88 198 GLY A CA 1
ATOM 1573 C C . GLY A 1 198 ? 6.927 18.114 45.598 1.00 85.88 198 GLY A C 1
ATOM 1574 O O . GLY A 1 198 ? 7.899 17.960 44.861 1.00 85.88 198 GLY A O 1
ATOM 1575 N N . LEU A 1 199 ? 5.675 18.170 45.131 1.00 88.31 199 LEU A N 1
ATOM 1576 C CA . LEU A 1 199 ? 5.332 18.015 43.714 1.00 88.31 199 LEU A CA 1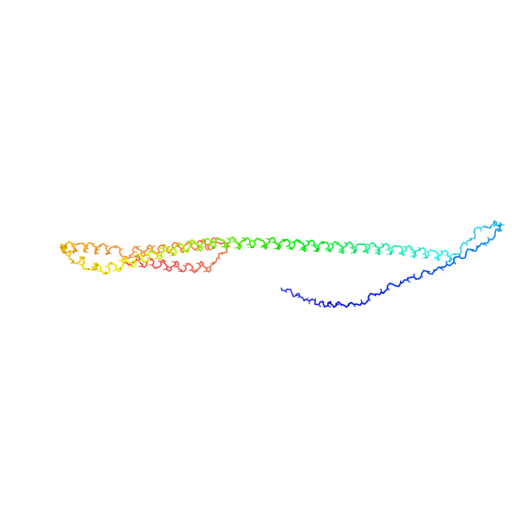
ATOM 1577 C C . LEU A 1 199 ? 6.005 19.086 42.838 1.00 88.31 199 LEU A C 1
ATOM 1579 O O . LEU A 1 199 ? 6.568 18.772 41.790 1.00 88.31 199 LEU A O 1
ATOM 1583 N N . VAL A 1 200 ? 5.983 20.349 43.277 1.00 87.19 200 VAL A N 1
ATOM 1584 C CA . VAL A 1 200 ? 6.589 21.467 42.535 1.00 87.19 200 VAL A CA 1
ATOM 1585 C C . VAL A 1 200 ? 8.114 21.342 42.491 1.00 87.19 200 VAL A C 1
ATOM 1587 O O . VAL A 1 200 ? 8.704 21.570 41.437 1.00 87.19 200 VAL A O 1
ATOM 1590 N N . VAL A 1 201 ? 8.762 20.929 43.586 1.00 86.12 201 VAL A N 1
ATOM 1591 C CA . VAL A 1 201 ? 10.220 20.701 43.615 1.00 86.12 201 VAL A CA 1
ATOM 1592 C C . VAL A 1 201 ? 10.627 19.582 42.654 1.00 86.12 201 VAL A C 1
ATOM 1594 O O . VAL A 1 201 ? 11.593 19.750 41.912 1.00 86.12 201 VAL A O 1
ATOM 1597 N N . ILE A 1 202 ? 9.870 18.480 42.604 1.00 87.12 202 ILE A N 1
ATOM 1598 C CA . ILE A 1 202 ? 10.109 17.393 41.640 1.00 87.12 202 ILE A CA 1
ATOM 1599 C C . ILE A 1 202 ? 9.978 17.914 40.203 1.00 87.12 202 ILE A C 1
ATOM 1601 O O . ILE A 1 202 ? 10.855 17.655 39.382 1.00 87.12 202 ILE A O 1
ATOM 1605 N N . GLY A 1 203 ? 8.945 18.712 39.914 1.00 82.25 203 GLY A N 1
ATOM 1606 C CA . GLY A 1 203 ? 8.757 19.325 38.596 1.00 82.25 203 GLY A CA 1
ATOM 1607 C C . GLY A 1 203 ? 9.887 20.277 38.187 1.00 82.25 203 GLY A C 1
ATOM 1608 O O . GLY A 1 203 ? 10.236 20.346 37.012 1.00 82.25 203 GLY A O 1
ATOM 1609 N N . ILE A 1 204 ? 10.503 20.986 39.141 1.00 82.38 204 ILE A N 1
ATOM 1610 C CA . ILE A 1 204 ? 11.672 21.841 38.875 1.00 82.38 204 ILE A CA 1
ATOM 1611 C C . ILE A 1 204 ? 12.901 20.989 38.543 1.00 82.38 204 ILE A C 1
ATOM 1613 O O . ILE A 1 204 ? 13.618 21.310 37.595 1.00 82.38 204 ILE A O 1
ATOM 1617 N N . VAL A 1 205 ? 13.145 19.912 39.295 1.00 84.00 205 VAL A N 1
ATOM 1618 C CA . VAL A 1 205 ? 14.274 18.999 39.045 1.00 84.00 205 VAL A CA 1
ATOM 1619 C C . VAL A 1 205 ? 14.131 18.335 37.675 1.00 84.00 205 VAL A C 1
ATOM 1621 O O . VAL A 1 205 ? 15.078 18.360 36.895 1.00 84.00 205 VAL A O 1
ATOM 1624 N N . ASP A 1 206 ? 12.945 17.832 37.338 1.00 81.62 206 ASP A N 1
ATOM 1625 C CA . ASP A 1 206 ? 12.661 17.202 36.042 1.00 81.62 206 ASP A CA 1
ATOM 1626 C C . ASP A 1 206 ? 12.845 18.175 34.860 1.00 81.62 206 ASP A C 1
ATOM 1628 O O . ASP A 1 206 ? 13.536 17.882 33.877 1.00 81.62 206 ASP A O 1
ATOM 1632 N N . ALA A 1 207 ? 12.335 19.404 35.002 1.00 78.69 207 ALA A N 1
ATOM 1633 C CA . ALA A 1 207 ? 12.522 20.461 34.009 1.00 78.69 207 ALA A CA 1
ATOM 1634 C C . ALA A 1 207 ? 13.987 20.927 33.876 1.00 78.69 207 ALA A C 1
ATOM 1636 O O . ALA A 1 207 ? 14.355 21.473 32.836 1.00 78.69 207 ALA A O 1
ATOM 1637 N N . SER A 1 208 ? 14.815 20.718 34.907 1.00 75.88 208 SER A N 1
ATOM 1638 C CA . SER A 1 208 ? 16.238 21.093 34.917 1.00 75.88 208 SER A CA 1
ATOM 1639 C C . SER A 1 208 ? 17.156 19.992 34.376 1.00 75.88 208 SER A C 1
ATOM 1641 O O . SER A 1 208 ? 18.213 20.300 33.832 1.00 75.88 208 SER A O 1
ATOM 1643 N N . VAL A 1 209 ? 16.771 18.720 34.529 1.00 77.38 209 VAL A N 1
ATOM 1644 C CA . VAL A 1 209 ? 17.537 17.548 34.058 1.00 77.38 209 VAL A CA 1
ATOM 1645 C C . VAL A 1 209 ? 17.229 17.214 32.588 1.00 77.38 209 VAL A C 1
ATOM 1647 O O . VAL A 1 209 ? 18.034 16.567 31.919 1.00 77.38 209 VAL A O 1
ATOM 1650 N N . SER A 1 210 ? 16.100 17.689 32.055 1.00 71.81 210 SER A N 1
ATOM 1651 C CA . SER A 1 210 ? 15.732 17.523 30.643 1.00 71.81 210 SER A CA 1
ATOM 1652 C C . SER A 1 210 ? 16.765 18.135 29.681 1.00 71.81 210 SER A C 1
ATOM 1654 O O . SER A 1 210 ? 17.270 19.233 29.908 1.00 71.81 210 SER A O 1
ATOM 1656 N N . SER A 1 211 ? 17.037 17.456 28.554 1.00 60.62 211 SER A N 1
ATOM 1657 C CA . SER A 1 211 ? 18.065 17.848 27.563 1.00 60.62 211 SER A CA 1
ATOM 1658 C C . SER A 1 211 ? 17.881 19.244 26.948 1.00 60.62 211 SER A C 1
ATOM 1660 O O . SER A 1 211 ? 18.826 19.789 26.382 1.00 60.62 211 SER A O 1
ATOM 1662 N N . SER A 1 212 ? 16.691 19.837 27.070 1.00 71.31 212 SER A N 1
ATOM 1663 C CA . SER A 1 212 ? 16.398 21.232 26.732 1.00 71.31 212 SER A CA 1
ATOM 1664 C C . SER A 1 212 ? 15.717 21.923 27.925 1.00 71.31 212 SER A C 1
ATOM 1666 O O . SER A 1 212 ? 14.499 21.792 28.083 1.00 71.31 212 SER A O 1
ATOM 1668 N N . PRO A 1 213 ? 16.464 22.643 28.781 1.00 74.12 213 PRO A N 1
ATOM 1669 C CA . PRO A 1 213 ? 15.896 23.294 29.956 1.00 74.12 213 PRO A CA 1
ATOM 1670 C C . PRO A 1 213 ? 14.940 24.425 29.560 1.00 74.12 213 PRO A C 1
ATOM 1672 O O . PRO A 1 213 ? 15.352 25.468 29.043 1.00 74.12 213 PRO A O 1
ATOM 1675 N N . ASP A 1 214 ? 13.649 24.245 29.832 1.00 79.50 214 ASP A N 1
ATOM 1676 C CA . ASP A 1 214 ? 12.634 25.276 29.615 1.00 79.50 214 ASP A CA 1
ATOM 1677 C C . ASP A 1 214 ? 12.679 26.304 30.758 1.00 79.50 214 ASP A C 1
ATOM 1679 O O . ASP A 1 214 ? 11.879 26.270 31.698 1.00 79.50 214 ASP A O 1
ATOM 1683 N N . TRP A 1 215 ? 13.590 27.276 30.665 1.00 80.75 215 TRP A N 1
ATOM 1684 C CA . TRP A 1 215 ? 13.764 28.352 31.656 1.00 80.75 215 TRP A CA 1
ATOM 1685 C C . TRP A 1 215 ? 12.467 29.097 31.993 1.00 80.75 215 TRP A C 1
ATOM 1687 O O . TRP A 1 215 ? 12.262 29.522 33.129 1.00 80.75 215 TRP A O 1
ATOM 1697 N N . ARG A 1 216 ? 11.548 29.207 31.026 1.00 81.69 216 ARG A N 1
ATOM 1698 C CA . ARG A 1 216 ? 10.218 29.791 31.233 1.00 81.69 216 ARG A CA 1
ATOM 1699 C C . ARG A 1 216 ? 9.370 28.948 32.192 1.00 81.69 216 ARG A C 1
ATOM 1701 O O . ARG A 1 216 ? 8.739 29.513 33.080 1.00 81.69 216 ARG A O 1
ATOM 1708 N N . LYS A 1 217 ? 9.370 27.618 32.052 1.00 81.56 217 LYS A N 1
ATOM 1709 C CA . LYS A 1 217 ? 8.645 26.702 32.951 1.00 81.56 217 LYS A CA 1
ATOM 1710 C C . LYS A 1 217 ? 9.263 26.698 34.348 1.00 81.56 217 LYS A C 1
ATOM 1712 O O . LYS A 1 217 ? 8.527 26.762 35.327 1.00 81.56 217 LYS A O 1
ATOM 1717 N N . ILE A 1 218 ? 10.594 26.721 34.433 1.00 82.56 218 ILE A N 1
ATOM 1718 C CA . ILE A 1 218 ? 11.327 26.817 35.704 1.00 82.56 218 ILE A CA 1
ATOM 1719 C C . ILE A 1 218 ? 10.979 28.124 36.433 1.00 82.56 218 ILE A C 1
ATOM 1721 O O . ILE A 1 218 ? 10.670 28.097 37.622 1.00 82.56 218 ILE A O 1
ATOM 1725 N N . ALA A 1 219 ? 10.946 29.259 35.726 1.00 86.31 219 ALA A N 1
ATOM 1726 C CA . ALA A 1 219 ? 10.568 30.548 36.307 1.00 86.31 219 ALA A CA 1
ATOM 1727 C C . ALA A 1 219 ? 9.118 30.555 36.827 1.00 86.31 219 ALA A C 1
ATOM 1729 O O . ALA A 1 219 ? 8.869 31.012 37.942 1.00 86.31 219 ALA A O 1
ATOM 1730 N N . PHE A 1 220 ? 8.167 30.003 36.063 1.00 86.06 220 PHE A N 1
ATOM 1731 C CA . PHE A 1 220 ? 6.774 29.882 36.510 1.00 86.06 220 PHE A CA 1
ATOM 1732 C C . PHE A 1 220 ? 6.630 28.975 37.740 1.00 86.06 220 PHE A C 1
ATOM 1734 O O . PHE A 1 220 ? 5.953 29.354 38.696 1.00 86.06 220 PHE A O 1
ATOM 1741 N N . LEU A 1 221 ? 7.297 27.817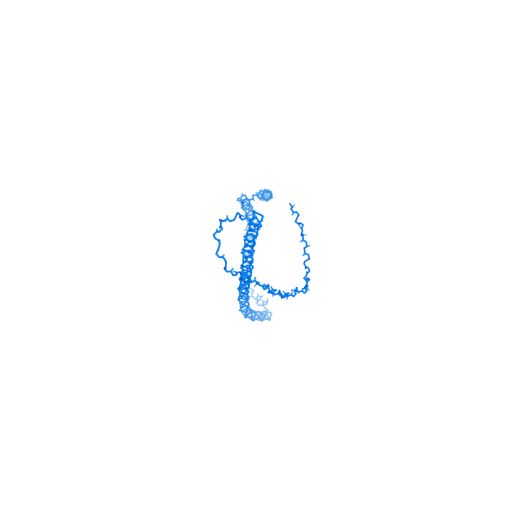 37.757 1.00 85.19 221 LEU A N 1
ATOM 1742 C CA . LEU A 1 221 ? 7.299 26.914 38.913 1.00 85.19 221 LEU A CA 1
ATOM 1743 C C . LEU A 1 221 ? 7.960 27.555 40.140 1.00 85.19 221 LEU A C 1
ATOM 1745 O O . LEU A 1 221 ? 7.466 27.387 41.252 1.00 85.19 221 LEU A O 1
ATOM 1749 N N . GLY A 1 222 ? 9.015 28.350 39.947 1.00 85.50 222 GLY A N 1
ATOM 1750 C CA . GLY A 1 222 ? 9.671 29.103 41.017 1.00 85.50 222 GLY A CA 1
ATOM 1751 C C . GLY A 1 222 ? 8.755 30.136 41.682 1.00 85.50 222 GLY A C 1
ATOM 1752 O O . GLY A 1 222 ? 8.726 30.231 42.908 1.00 85.50 222 GLY A O 1
ATOM 1753 N N . VAL A 1 223 ? 7.950 30.865 40.900 1.00 89.69 223 VAL A N 1
ATOM 1754 C CA . VAL A 1 223 ? 6.956 31.815 41.440 1.00 89.69 223 VAL A CA 1
ATOM 1755 C C . VAL A 1 223 ? 5.870 31.087 42.240 1.00 89.69 223 VAL A C 1
ATOM 1757 O O . VAL A 1 223 ? 5.505 31.531 43.329 1.00 89.69 223 VAL A O 1
ATOM 1760 N N . ILE A 1 224 ? 5.388 29.944 41.740 1.00 88.12 224 ILE A N 1
ATOM 1761 C CA . ILE A 1 224 ? 4.389 29.114 42.434 1.00 88.12 224 ILE A CA 1
ATOM 1762 C C . ILE A 1 224 ? 4.955 28.573 43.756 1.00 88.12 224 ILE A C 1
ATOM 1764 O O . ILE A 1 224 ? 4.276 28.621 44.782 1.00 88.12 224 ILE A O 1
ATOM 1768 N N . LEU A 1 225 ? 6.212 28.120 43.756 1.00 87.56 225 LEU A N 1
ATOM 1769 C CA . LEU A 1 225 ? 6.902 27.631 44.948 1.00 87.56 225 LEU A CA 1
ATOM 1770 C C . LEU A 1 225 ? 7.025 28.726 46.019 1.00 87.56 225 LEU A C 1
ATOM 1772 O O . LEU A 1 225 ? 6.725 28.482 47.185 1.00 87.56 225 LEU A O 1
ATOM 1776 N N . ALA A 1 226 ? 7.409 29.945 45.628 1.00 87.38 226 ALA A N 1
ATOM 1777 C CA . ALA A 1 226 ? 7.489 31.078 46.549 1.00 87.38 226 ALA A CA 1
ATOM 1778 C C . ALA A 1 226 ? 6.124 31.396 47.186 1.00 87.38 226 ALA A C 1
ATOM 1780 O O . ALA A 1 226 ? 6.044 31.586 48.399 1.00 87.38 226 ALA A O 1
ATOM 1781 N N . GLY A 1 227 ? 5.044 31.371 46.395 1.00 86.56 227 GLY A N 1
ATOM 1782 C CA . GLY A 1 227 ? 3.680 31.572 46.892 1.00 86.56 227 GLY A CA 1
ATOM 1783 C C . GLY A 1 227 ? 3.238 30.509 47.905 1.00 86.56 227 GLY A C 1
ATOM 1784 O O . GLY A 1 227 ? 2.689 30.848 48.955 1.00 86.56 227 GLY A O 1
ATOM 1785 N N . LEU A 1 228 ? 3.534 29.233 47.638 1.00 85.62 228 LEU A N 1
ATOM 1786 C CA . LEU A 1 228 ? 3.226 28.122 48.547 1.00 85.62 228 LEU A CA 1
ATOM 1787 C C . LEU A 1 228 ? 4.033 28.194 49.852 1.00 85.62 228 LEU A C 1
ATOM 1789 O O . LEU A 1 228 ? 3.488 27.920 50.922 1.00 85.62 228 LEU A O 1
ATOM 1793 N N . ILE A 1 229 ? 5.302 28.616 49.796 1.00 84.75 229 ILE A N 1
ATOM 1794 C CA . ILE A 1 229 ? 6.120 28.852 50.996 1.00 84.75 229 ILE A CA 1
ATOM 1795 C C . ILE A 1 229 ? 5.491 29.953 51.857 1.00 84.75 229 ILE A C 1
ATOM 1797 O O . ILE A 1 229 ? 5.355 29.780 53.068 1.00 84.75 229 ILE A O 1
ATOM 1801 N N . THR A 1 230 ? 5.065 31.065 51.252 1.00 84.69 230 THR A N 1
ATOM 1802 C CA . THR A 1 230 ? 4.392 32.151 51.979 1.00 84.69 230 THR A CA 1
ATOM 1803 C C . THR A 1 230 ? 3.093 31.677 52.631 1.00 84.69 230 THR A C 1
ATOM 1805 O O . THR A 1 230 ? 2.875 31.963 53.808 1.00 84.69 230 THR A O 1
ATOM 1808 N N . GLN A 1 231 ? 2.261 30.907 51.919 1.00 81.19 231 GLN A N 1
ATOM 1809 C CA . GLN A 1 231 ? 1.033 30.324 52.480 1.00 81.19 231 GLN A CA 1
ATOM 1810 C C . GLN A 1 231 ? 1.327 29.371 53.644 1.00 81.19 231 GLN A C 1
ATOM 1812 O O . GLN A 1 231 ? 0.669 29.438 54.681 1.00 81.19 231 GLN A O 1
ATOM 1817 N N . PHE A 1 232 ? 2.364 28.545 53.517 1.00 81.50 232 PHE A N 1
ATOM 1818 C CA . PHE A 1 232 ? 2.780 27.618 54.564 1.00 81.50 232 PHE A CA 1
ATOM 1819 C C . PHE A 1 232 ? 3.256 28.331 55.838 1.00 81.50 232 PHE A C 1
ATOM 1821 O O . PHE A 1 232 ? 2.904 27.922 56.945 1.00 81.50 232 PHE A O 1
ATOM 1828 N N . PHE A 1 233 ? 4.038 29.409 55.709 1.00 80.19 233 PHE A N 1
ATOM 1829 C CA . PHE A 1 233 ? 4.466 30.206 56.863 1.00 80.19 233 PHE A CA 1
ATOM 1830 C C . PHE A 1 233 ? 3.316 30.996 57.490 1.00 80.19 233 PHE A C 1
ATOM 1832 O O . PHE A 1 233 ? 3.258 31.099 58.714 1.00 80.19 233 PHE A O 1
ATOM 1839 N N . TYR A 1 234 ? 2.387 31.508 56.681 1.00 78.25 234 TYR A N 1
ATOM 1840 C CA . TYR A 1 234 ? 1.201 32.201 57.181 1.00 78.25 234 TYR A CA 1
ATOM 1841 C C . TYR A 1 234 ? 0.317 31.269 58.020 1.00 78.25 234 TYR A C 1
ATOM 1843 O O . TYR A 1 234 ? -0.113 31.635 59.109 1.00 78.25 234 TYR A O 1
ATOM 1851 N N . GLU A 1 235 ? 0.122 30.030 57.565 1.00 70.38 235 GLU A N 1
ATOM 1852 C CA . GLU A 1 235 ? -0.674 29.031 58.285 1.00 70.38 235 GLU A CA 1
ATOM 1853 C C . GLU A 1 235 ? 0.025 28.488 59.538 1.00 70.38 235 GLU A C 1
ATOM 1855 O O . GLU A 1 235 ? -0.642 28.077 60.479 1.00 70.38 235 GLU A O 1
ATOM 1860 N N . LYS A 1 236 ? 1.362 28.535 59.596 1.00 66.19 236 LYS A N 1
ATOM 1861 C CA . LYS A 1 236 ? 2.118 28.254 60.828 1.00 66.19 236 LYS A CA 1
ATOM 1862 C C . LYS A 1 236 ? 2.098 29.393 61.849 1.00 66.19 236 LYS A C 1
ATOM 1864 O O . LYS A 1 236 ? 2.431 29.153 63.007 1.00 66.19 236 LYS A O 1
ATOM 1869 N N . SER A 1 237 ? 1.797 30.617 61.419 1.00 59.38 237 SER A N 1
ATOM 1870 C CA . SER A 1 237 ? 1.770 31.807 62.279 1.00 59.38 237 SER A CA 1
ATOM 1871 C C . SER A 1 237 ? 0.397 32.051 62.929 1.00 59.38 237 SER A C 1
ATOM 1873 O O . SER A 1 237 ? 0.285 32.972 63.741 1.00 59.38 237 SER A O 1
ATOM 1875 N N . ILE A 1 238 ? -0.620 31.263 62.561 1.00 51.28 238 ILE A N 1
ATOM 1876 C CA . ILE A 1 238 ? -1.996 31.259 63.091 1.00 51.28 238 ILE A CA 1
ATOM 1877 C C . ILE A 1 238 ? -2.176 30.103 64.077 1.00 51.28 238 ILE A C 1
ATOM 1879 O O . ILE A 1 238 ? -2.877 30.318 65.092 1.00 51.28 238 ILE A O 1
#

Foldseek 3Di:
DDDDDDDDDDDDPPPDPDDDPDPPDDPDDDDDDDDDDDDDDPDPPDPPDPVVVVVVVVVVVVVVVVVVVVVVVVVVVVVVVVVVVVVVVVVVVVVVVVVVVVVVVVVVVVVVVVVVVVVVVVVVVVVVVVVVVVVVVVVVVVVVVVVCVVVPPVVVVVPDDPPDDPVVVVVVVVVVVVVCVPPPDQPVVLVVLVVVLVVLVVVLVVLVPDPDRPVVSNVVSVVVNVVSVVVNVVSVVD

Sequence (238 aa):
MISLKAIQTTFTPNHGPFPGRESLRKRRTSLSLCNSKNSDEETPPTPGDKRKQELLARIAMLQTQKVRLTDFLDERSEYLTQFAEEANAEIDLIGENALKELDEAGARIMGNIESRMQAFEESMELNKVEIEENEKMVENFEGQIQKERNEGMFFKNLGEKKSINVAKAKEEAEKIKKVTKKSAGSVMRQNIYLALMGLVVIGIVDASVSSSPDWRKIAFLGVILAGLITQFFYEKSI

Secondary structure (DSSP, 8-state):
---------------PPPPP---------------PPP-------PPP-HHHHHHHHHHHHHHHHHHHHHHHHHHHHHHHHHHHHHHHHHHHHHHHHHHHHHHHHHHHHHHHHHHHHHHHHHHHHHHHHHHHHHHHHHHHHHHHHHHHHHTTHHHHTTS------HHHHHHHHHHHHHHHHHHSSHHHHHHHHHHHHHHHHHHHHHHHHSSS--HHHHHHHHHHHHHHHHHHHHHH--

Radius of gyration: 55.01 Å; chains: 1; bounding box: 103×46×159 Å

pLDDT: mean 76.62, std 20.07, range [36.47, 98.31]